Protein AF-A0A957UAI6-F1 (afdb_monomer)

Foldseek 3Di:
DCAQCCLVVADDPVRLVVLLPDQAAEAEAEAEDDPVDADRVNDGDRVVVVLSVLLSLLVVLLVLLVVLLVVLVVCCPPDDPVVNVVSVVLNVLSVVQNVCSVVSHQLCPPDADPVRVVVCNPRSRNSVHHYAYEHAYDPPDDVVVCVVPDDLRYDYAPVVVLVVLVPDDPVVSVVVCVVVVHPDHVVVVVVVSVCVSSQKAWEWEDDPVDIDIFIDHQQDWPLVSLVSVPVQLSVFFAWKFKAAQVLCVVLVHPVSCVVVVRRDTGGRNDGDDHRIHIDTDGDD

pLDDT: mean 89.81, std 9.57, range [39.84, 98.25]

Structure (mmCIF, N/CA/C/O backbone):
data_AF-A0A957UAI6-F1
#
_entry.id   AF-A0A957UAI6-F1
#
loop_
_atom_site.group_PDB
_atom_site.id
_atom_site.type_symbol
_atom_site.label_atom_id
_atom_site.label_alt_id
_atom_site.label_comp_id
_atom_site.label_asym_id
_atom_site.label_entity_id
_atom_site.label_seq_id
_atom_site.pdbx_PDB_ins_code
_atom_site.Cartn_x
_atom_site.Cartn_y
_atom_site.Cartn_z
_atom_site.occupancy
_atom_site.B_iso_or_equiv
_atom_site.auth_seq_id
_atom_site.auth_comp_id
_atom_site.auth_asym_id
_atom_site.auth_atom_id
_atom_site.pdbx_PDB_model_num
ATOM 1 N N . GLY A 1 1 ? 17.612 12.341 3.351 1.00 47.09 1 GLY A N 1
ATOM 2 C CA . GLY A 1 1 ? 18.158 11.125 2.727 1.00 47.09 1 GLY A CA 1
ATOM 3 C C . GLY A 1 1 ? 18.916 10.342 3.771 1.00 47.09 1 GLY A C 1
ATOM 4 O O . GLY A 1 1 ? 19.460 10.963 4.678 1.00 47.09 1 GLY A O 1
ATOM 5 N N . PHE A 1 2 ? 18.941 9.019 3.644 1.00 53.59 2 PHE A N 1
ATOM 6 C CA . PHE A 1 2 ? 19.587 8.083 4.574 1.00 53.59 2 PHE A CA 1
ATOM 7 C C . PHE A 1 2 ? 21.125 8.037 4.410 1.00 53.59 2 PHE A C 1
ATOM 9 O O . PHE A 1 2 ? 21.737 6.976 4.353 1.00 53.59 2 PHE A O 1
ATOM 16 N N . GLY A 1 3 ? 21.762 9.201 4.247 1.00 48.25 3 GLY A N 1
ATOM 17 C CA . GLY A 1 3 ? 23.215 9.304 4.071 1.00 48.25 3 GLY A CA 1
ATOM 18 C C . GLY A 1 3 ? 23.982 9.092 5.379 1.00 48.25 3 GLY A C 1
ATOM 19 O O . GLY A 1 3 ? 23.375 9.091 6.450 1.00 48.25 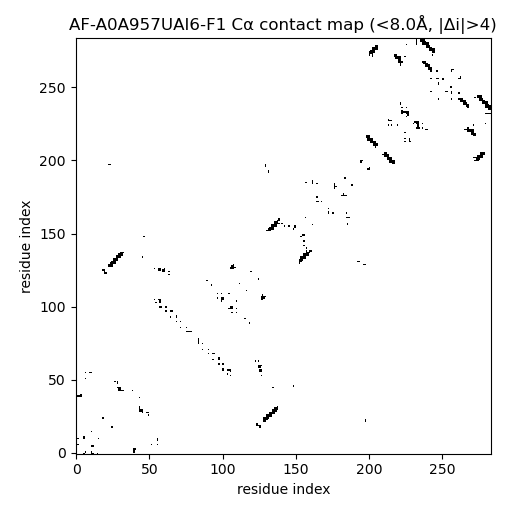3 GLY A O 1
ATOM 20 N N . LYS A 1 4 ? 25.318 8.967 5.299 1.00 39.84 4 LYS A N 1
ATOM 21 C CA . LYS A 1 4 ? 26.237 8.888 6.457 1.00 39.84 4 LYS A CA 1
ATOM 22 C C . LYS A 1 4 ? 25.783 9.799 7.605 1.00 39.84 4 LYS A C 1
ATOM 24 O O . LYS A 1 4 ? 25.812 11.021 7.483 1.00 39.84 4 LYS A O 1
ATOM 29 N N . GLY A 1 5 ? 25.368 9.189 8.717 1.00 42.84 5 GLY A N 1
ATOM 30 C CA . GLY A 1 5 ? 24.859 9.882 9.906 1.00 42.84 5 GLY A CA 1
ATOM 31 C C . GLY A 1 5 ? 23.342 9.819 10.110 1.00 42.84 5 GLY A C 1
ATOM 32 O O . GLY A 1 5 ? 22.902 10.111 11.215 1.00 42.84 5 GLY A O 1
ATOM 33 N N . ALA A 1 6 ? 22.550 9.380 9.127 1.00 45.38 6 ALA A N 1
ATOM 34 C CA . ALA A 1 6 ? 21.110 9.158 9.291 1.00 45.38 6 ALA A CA 1
ATOM 35 C C . ALA A 1 6 ? 20.817 8.066 10.331 1.00 45.38 6 ALA A C 1
ATOM 37 O O . ALA A 1 6 ? 20.008 8.304 11.212 1.00 45.38 6 ALA A O 1
ATOM 38 N N . ALA A 1 7 ? 21.591 6.975 10.353 1.00 47.06 7 ALA A N 1
ATOM 39 C CA . ALA A 1 7 ? 21.516 5.950 11.406 1.00 47.06 7 ALA A CA 1
ATOM 40 C C . ALA A 1 7 ? 21.889 6.462 12.823 1.00 47.06 7 ALA A C 1
ATOM 42 O O . ALA A 1 7 ? 21.743 5.756 13.811 1.00 47.06 7 ALA A O 1
ATOM 43 N N . LYS A 1 8 ? 22.431 7.688 12.951 1.00 47.44 8 LYS A N 1
ATOM 44 C CA . LYS A 1 8 ? 22.669 8.364 14.246 1.00 47.44 8 LYS A CA 1
ATOM 45 C C . LYS A 1 8 ? 21.715 9.531 14.509 1.00 47.44 8 LYS A C 1
ATOM 47 O O . LYS A 1 8 ? 21.581 9.948 15.655 1.00 47.44 8 LYS A O 1
ATOM 52 N N . ALA A 1 9 ? 21.116 10.100 13.465 1.00 57.16 9 ALA A N 1
ATOM 53 C CA . ALA A 1 9 ? 20.245 11.273 13.525 1.00 57.16 9 ALA A CA 1
ATOM 54 C C . ALA A 1 9 ? 18.756 10.926 13.345 1.00 57.16 9 ALA A C 1
ATOM 56 O O . ALA A 1 9 ? 17.910 11.814 13.466 1.00 57.16 9 ALA A O 1
ATOM 57 N N . GLY A 1 10 ? 18.447 9.659 13.065 1.00 67.38 10 GLY A N 1
ATOM 58 C CA . GLY A 1 10 ? 17.128 9.177 12.697 1.00 67.38 10 GLY A CA 1
ATOM 59 C C . GLY A 1 10 ? 16.685 9.627 11.303 1.00 67.38 10 GLY A C 1
ATOM 60 O O . GLY A 1 10 ? 17.385 10.324 10.555 1.00 67.38 10 GLY A O 1
ATOM 61 N N . ILE A 1 11 ? 15.456 9.254 10.957 1.00 77.75 11 ILE A N 1
ATOM 62 C CA . ILE A 1 11 ? 14.788 9.706 9.736 1.00 77.75 11 ILE A CA 1
ATOM 63 C C . ILE A 1 11 ? 14.519 11.218 9.834 1.00 77.75 11 ILE A C 1
ATOM 65 O O . ILE A 1 11 ? 13.851 11.701 10.747 1.00 77.75 11 ILE A O 1
ATOM 69 N N . GLY A 1 12 ? 15.028 11.996 8.877 1.00 80.62 12 GLY A N 1
ATOM 70 C CA . GLY A 1 12 ? 14.837 13.450 8.873 1.00 80.62 12 GLY A CA 1
ATOM 71 C C . GLY A 1 12 ? 13.361 13.859 8.753 1.00 80.62 12 GLY A C 1
ATOM 72 O O . GLY A 1 12 ? 12.614 13.278 7.968 1.00 80.62 12 GLY A O 1
ATOM 73 N N . GLY A 1 13 ? 12.954 14.918 9.463 1.00 84.56 13 GLY A N 1
ATOM 74 C CA . GLY A 1 13 ? 11.556 15.377 9.551 1.00 84.56 13 GLY A CA 1
ATOM 75 C C . GLY A 1 13 ? 10.791 15.522 8.220 1.00 84.56 13 GLY A C 1
ATOM 76 O O . GLY A 1 13 ? 9.671 15.027 8.126 1.00 84.56 13 GLY A O 1
ATOM 77 N N . PRO A 1 14 ? 11.357 16.137 7.160 1.00 86.38 14 PRO A N 1
ATOM 78 C CA . PRO A 1 14 ? 10.675 16.221 5.865 1.00 86.38 14 PRO A CA 1
ATOM 79 C C . PRO A 1 14 ? 10.392 14.853 5.231 1.00 86.38 14 PRO A C 1
ATOM 81 O O . PRO A 1 14 ? 9.338 14.658 4.633 1.00 86.38 14 PRO A O 1
ATOM 84 N N . LEU A 1 15 ? 11.322 13.905 5.382 1.00 85.94 15 LEU A N 1
ATOM 85 C CA . LEU A 1 15 ? 11.168 12.548 4.868 1.00 85.94 15 LEU A CA 1
ATOM 86 C C . LEU A 1 15 ? 10.147 11.764 5.696 1.00 85.94 15 LEU A C 1
ATOM 88 O O . LEU A 1 15 ? 9.291 11.114 5.113 1.00 85.94 15 LEU A O 1
ATOM 92 N N . LEU A 1 16 ? 10.175 11.905 7.026 1.00 87.00 16 LEU A N 1
ATOM 93 C CA . LEU A 1 16 ? 9.147 11.344 7.907 1.00 87.00 16 LEU A CA 1
ATOM 94 C C . LEU A 1 16 ? 7.748 11.808 7.506 1.00 87.00 16 LEU A C 1
ATOM 96 O O . LEU A 1 16 ? 6.857 10.983 7.363 1.00 87.00 16 LEU A O 1
ATOM 100 N N . ASN A 1 17 ? 7.559 13.108 7.266 1.00 87.31 17 ASN A N 1
ATOM 101 C CA . ASN A 1 17 ? 6.260 13.645 6.857 1.00 87.31 17 ASN A CA 1
ATOM 102 C C . ASN A 1 17 ? 5.797 13.071 5.513 1.00 87.31 17 ASN A C 1
ATOM 104 O O . ASN A 1 17 ? 4.624 12.738 5.362 1.00 87.31 17 ASN A O 1
ATOM 108 N N . ALA A 1 18 ? 6.711 12.933 4.549 1.00 88.81 18 ALA A N 1
ATOM 109 C CA . ALA A 1 18 ? 6.399 12.304 3.272 1.00 88.81 18 ALA A CA 1
ATOM 110 C C . ALA A 1 18 ? 6.008 10.832 3.470 1.00 88.81 18 ALA A C 1
ATOM 112 O O . ALA A 1 18 ? 4.955 10.412 3.003 1.00 88.81 18 ALA A O 1
ATOM 113 N N . MET A 1 19 ? 6.795 10.058 4.218 1.00 91.62 19 MET A N 1
ATOM 114 C CA . MET A 1 19 ? 6.502 8.649 4.499 1.00 91.62 19 MET A CA 1
ATOM 115 C C . MET A 1 19 ? 5.182 8.485 5.258 1.00 91.62 19 MET A C 1
ATOM 117 O O . MET A 1 19 ? 4.387 7.617 4.915 1.00 91.62 19 MET A O 1
ATOM 121 N 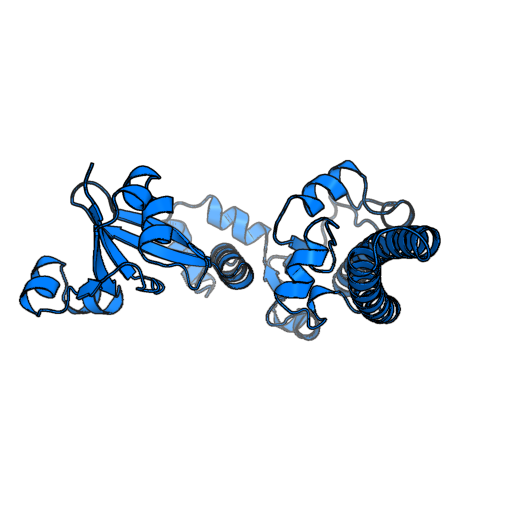N . ALA A 1 20 ? 4.902 9.348 6.236 1.00 88.19 20 ALA A N 1
ATOM 122 C CA . ALA A 1 20 ? 3.671 9.343 7.020 1.00 88.19 20 ALA A CA 1
ATOM 123 C C . ALA A 1 20 ? 2.421 9.629 6.169 1.00 88.19 20 ALA A C 1
ATOM 125 O O 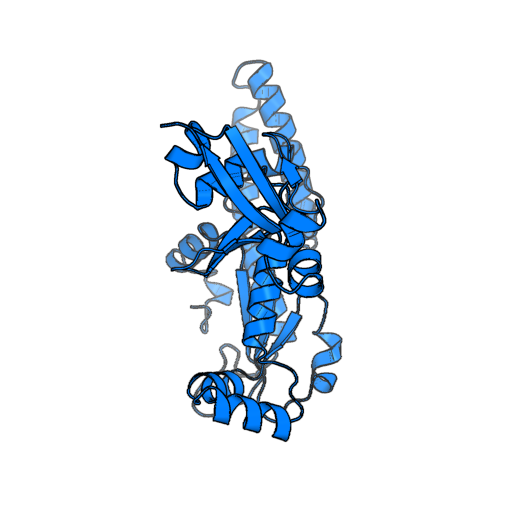. ALA A 1 20 ? 1.365 9.078 6.468 1.00 88.19 20 ALA A O 1
ATOM 126 N N . ALA A 1 21 ? 2.547 10.405 5.090 1.00 88.50 21 ALA A N 1
ATOM 127 C CA . ALA A 1 21 ? 1.442 10.755 4.197 1.00 88.50 21 ALA A CA 1
ATOM 128 C C . ALA A 1 21 ? 1.114 9.706 3.113 1.00 88.50 21 ALA A C 1
ATOM 130 O O . ALA A 1 21 ? 0.100 9.858 2.443 1.00 88.50 21 ALA A O 1
ATOM 131 N N . ASN A 1 22 ? 1.953 8.682 2.910 1.00 90.88 22 ASN A N 1
ATOM 132 C CA . ASN A 1 22 ? 1.737 7.638 1.895 1.00 90.88 22 ASN A CA 1
ATOM 133 C C . ASN A 1 22 ? 1.136 6.361 2.497 1.00 90.88 22 ASN A C 1
ATOM 135 O O . ASN A 1 22 ? 1.420 6.046 3.645 1.00 90.88 22 ASN A O 1
ATOM 139 N N . ASP A 1 23 ? 0.377 5.579 1.736 1.00 90.06 23 ASP A N 1
ATOM 140 C CA . ASP A 1 23 ? -0.290 4.376 2.266 1.00 90.06 23 ASP A CA 1
ATOM 141 C C . ASP A 1 23 ? 0.617 3.137 2.332 1.00 90.06 23 ASP A C 1
ATOM 143 O O . ASP A 1 23 ? 0.417 2.261 3.172 1.00 90.06 23 ASP A O 1
ATOM 147 N N . ALA A 1 24 ? 1.665 3.095 1.506 1.00 92.06 24 ALA A N 1
ATOM 148 C CA . ALA A 1 24 ? 2.662 2.029 1.483 1.00 92.06 24 ALA A CA 1
ATOM 149 C C . ALA A 1 24 ? 4.074 2.571 1.227 1.00 92.06 24 ALA A C 1
ATOM 151 O O . ALA A 1 24 ? 4.258 3.724 0.827 1.00 92.06 24 ALA A O 1
ATOM 152 N N . LEU A 1 25 ? 5.078 1.726 1.464 1.00 93.19 25 LEU A N 1
ATOM 153 C CA . LEU A 1 25 ? 6.490 2.056 1.290 1.00 93.19 25 LEU A CA 1
ATOM 154 C C . LEU A 1 25 ? 7.152 1.128 0.263 1.00 93.19 25 LEU A C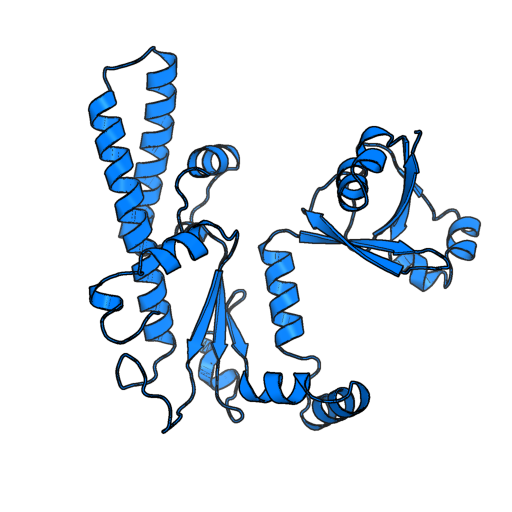 1
ATOM 156 O O . LEU A 1 25 ? 6.908 -0.075 0.242 1.00 93.19 25 LEU A O 1
ATOM 160 N N . LEU A 1 26 ? 8.037 1.692 -0.559 1.00 92.94 26 LEU A N 1
ATOM 161 C CA . LEU A 1 26 ? 8.959 0.942 -1.410 1.00 92.94 26 LEU A CA 1
ATOM 162 C C . LEU A 1 26 ? 10.375 1.148 -0.867 1.00 92.94 26 LEU A C 1
ATOM 164 O O . LEU A 1 26 ? 10.922 2.250 -0.959 1.00 92.94 26 LEU A O 1
ATOM 168 N N . LEU A 1 27 ? 10.960 0.102 -0.291 1.00 93.44 27 LEU A N 1
ATOM 169 C CA . LEU A 1 27 ? 12.311 0.137 0.251 1.00 93.44 27 LEU A CA 1
ATOM 170 C C . LEU A 1 27 ? 13.293 -0.438 -0.766 1.00 93.44 27 LEU A C 1
ATOM 172 O O . LEU A 1 27 ? 13.390 -1.649 -0.935 1.00 93.44 27 LEU A O 1
ATOM 176 N N . VAL A 1 28 ? 14.035 0.444 -1.429 1.00 93.25 28 VAL A N 1
ATOM 177 C CA . VAL A 1 28 ? 15.072 0.054 -2.388 1.00 93.25 28 VAL A CA 1
ATOM 178 C C . VAL A 1 28 ? 16.427 0.057 -1.692 1.00 93.25 28 VAL A C 1
ATOM 180 O O . VAL A 1 28 ? 16.867 1.100 -1.205 1.00 93.25 28 VAL A O 1
ATOM 183 N N . VAL A 1 29 ? 17.098 -1.093 -1.674 1.00 93.12 29 VAL A N 1
ATOM 184 C CA . VAL A 1 29 ? 18.468 -1.234 -1.167 1.00 93.12 29 VAL A CA 1
ATOM 185 C C . VAL A 1 29 ? 19.438 -1.524 -2.299 1.00 93.12 29 VAL A C 1
ATOM 187 O O . VAL A 1 29 ? 19.088 -2.121 -3.318 1.00 93.12 29 VAL A O 1
ATOM 190 N N . ARG A 1 30 ? 20.675 -1.064 -2.130 1.00 92.75 30 ARG A N 1
ATOM 191 C CA . ARG A 1 30 ? 21.729 -1.206 -3.130 1.00 92.75 30 ARG A CA 1
ATOM 192 C C . ARG A 1 30 ? 22.449 -2.541 -2.956 1.00 92.75 30 ARG A C 1
ATOM 194 O O . ARG A 1 30 ? 22.882 -2.877 -1.861 1.00 92.75 30 ARG A O 1
ATOM 201 N N . ALA A 1 31 ? 22.645 -3.244 -4.064 1.00 93.69 31 ALA A N 1
ATOM 202 C CA . ALA A 1 31 ? 23.362 -4.513 -4.147 1.00 93.69 31 ALA A CA 1
ATOM 203 C C . ALA A 1 31 ? 24.353 -4.548 -5.329 1.00 93.69 31 ALA A C 1
ATOM 205 O O . ALA A 1 31 ? 24.608 -5.601 -5.906 1.00 93.69 31 ALA A O 1
ATOM 206 N N . PHE A 1 32 ? 24.900 -3.391 -5.715 1.00 91.19 32 PHE A N 1
ATOM 207 C CA . PHE A 1 32 ? 25.895 -3.267 -6.785 1.00 91.19 32 PHE A CA 1
ATOM 208 C C . PHE A 1 32 ? 27.015 -2.296 -6.416 1.00 91.19 32 PHE A C 1
ATOM 210 O O . PHE A 1 32 ? 26.782 -1.287 -5.740 1.00 91.19 32 PHE A O 1
ATOM 217 N N . GLU A 1 33 ? 28.222 -2.572 -6.902 1.00 87.62 33 GLU A N 1
ATOM 218 C CA . GLU A 1 33 ? 29.374 -1.677 -6.796 1.00 87.62 33 GLU A CA 1
ATOM 219 C C . GLU A 1 33 ? 29.328 -0.586 -7.874 1.00 87.62 33 GLU A C 1
ATOM 221 O O . GLU A 1 33 ? 28.937 -0.825 -9.010 1.00 87.62 33 GLU A O 1
ATOM 226 N N . ASP A 1 34 ? 29.702 0.636 -7.499 1.00 85.44 34 ASP A N 1
ATOM 227 C CA . ASP A 1 34 ? 29.869 1.769 -8.418 1.00 85.44 34 ASP A CA 1
ATOM 228 C C . ASP A 1 34 ? 30.897 2.717 -7.803 1.00 85.44 34 ASP A C 1
ATOM 230 O O . ASP A 1 34 ? 30.665 3.268 -6.722 1.00 85.44 34 ASP A O 1
ATOM 234 N N . GLU A 1 35 ? 32.029 2.887 -8.484 1.00 82.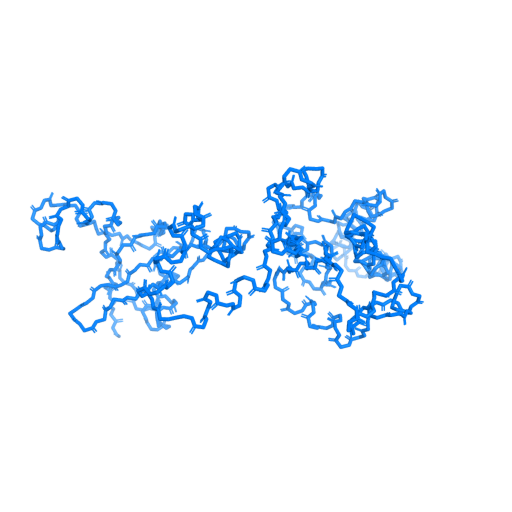25 35 GLU A N 1
ATOM 235 C CA . GLU A 1 35 ? 33.143 3.738 -8.051 1.00 82.25 35 GLU A CA 1
ATOM 236 C C . GLU A 1 35 ? 32.745 5.218 -7.928 1.00 82.25 35 GLU A C 1
ATOM 238 O O . GLU A 1 35 ? 33.366 5.970 -7.176 1.00 82.25 35 GLU A O 1
ATOM 243 N N . ASN A 1 36 ? 31.687 5.643 -8.624 1.00 83.19 36 ASN A N 1
ATOM 244 C CA . ASN A 1 36 ? 31.214 7.026 -8.620 1.00 83.19 36 ASN A CA 1
ATOM 245 C C . ASN A 1 36 ? 30.260 7.331 -7.459 1.00 83.19 36 ASN A C 1
ATOM 247 O O . ASN A 1 36 ? 29.956 8.498 -7.199 1.00 83.19 36 ASN A O 1
ATOM 251 N N . VAL A 1 37 ? 29.775 6.302 -6.756 1.00 78.62 37 VAL A N 1
ATOM 252 C CA . VAL A 1 37 ? 28.785 6.443 -5.688 1.00 78.62 37 VAL A CA 1
ATOM 253 C C . VAL A 1 37 ? 29.255 5.689 -4.452 1.00 78.62 37 VAL A C 1
ATOM 255 O O . VAL A 1 37 ? 29.154 4.465 -4.369 1.00 78.62 37 VAL A O 1
ATOM 258 N N . LEU A 1 38 ? 29.706 6.424 -3.438 1.00 78.00 38 LEU A N 1
ATOM 259 C CA . LEU A 1 38 ? 30.087 5.836 -2.154 1.00 78.00 38 LEU A CA 1
ATOM 260 C C . LEU A 1 38 ? 28.857 5.327 -1.392 1.00 78.00 38 LEU A C 1
ATOM 262 O O . LEU A 1 38 ? 27.824 5.996 -1.331 1.00 78.00 38 LEU A O 1
ATOM 266 N N . HIS A 1 39 ? 28.986 4.148 -0.785 1.00 80.12 39 HIS A N 1
ATOM 267 C CA . HIS A 1 39 ? 27.977 3.611 0.124 1.00 80.12 39 HIS A CA 1
ATOM 268 C C . HIS A 1 39 ? 28.039 4.320 1.486 1.00 80.12 39 HIS A C 1
ATOM 270 O O . HIS A 1 39 ? 29.125 4.674 1.951 1.00 80.12 39 HIS A O 1
ATOM 276 N N . SER A 1 40 ? 26.895 4.498 2.159 1.00 76.00 40 SER A N 1
ATOM 277 C CA . SER A 1 40 ? 26.848 5.156 3.475 1.00 76.00 40 SER A CA 1
ATOM 278 C C . SER A 1 40 ? 27.731 4.460 4.520 1.00 76.00 40 SER A C 1
ATOM 280 O O . SER A 1 40 ? 28.358 5.133 5.327 1.00 76.00 40 SER A O 1
ATOM 282 N N . ASP A 1 41 ? 27.857 3.138 4.460 1.00 75.25 41 ASP A N 1
ATOM 283 C CA . ASP A 1 41 ? 28.674 2.351 5.398 1.00 75.25 41 ASP A CA 1
ATOM 284 C C . ASP A 1 41 ? 29.985 1.835 4.783 1.00 75.25 41 ASP A C 1
ATOM 286 O O . ASP A 1 41 ? 30.525 0.818 5.222 1.00 75.25 41 ASP A O 1
ATOM 290 N N . ASP A 1 42 ? 30.470 2.491 3.719 1.00 78.06 42 ASP A N 1
ATOM 291 C CA . ASP A 1 42 ? 31.705 2.172 2.970 1.00 78.06 42 ASP A CA 1
ATOM 292 C C . ASP A 1 42 ? 31.761 0.760 2.343 1.00 78.06 42 ASP A C 1
ATOM 294 O O . ASP A 1 42 ? 32.658 0.452 1.566 1.00 78.06 42 ASP A O 1
ATOM 298 N N . THR A 1 43 ? 30.775 -0.086 2.638 1.00 87.75 43 THR A N 1
ATOM 299 C CA . THR A 1 43 ? 30.610 -1.467 2.177 1.00 87.75 43 THR A CA 1
ATOM 300 C C . THR A 1 43 ? 29.162 -1.685 1.762 1.00 87.75 43 THR A C 1
ATOM 302 O O . THR A 1 43 ? 28.248 -1.190 2.429 1.00 87.75 43 THR A O 1
ATOM 305 N N . ILE A 1 44 ? 28.949 -2.429 0.679 1.00 90.81 44 ILE A N 1
ATOM 306 C CA . ILE A 1 44 ? 27.616 -2.798 0.191 1.00 90.81 44 ILE A CA 1
ATOM 307 C C . ILE A 1 44 ? 27.177 -4.073 0.904 1.00 90.81 44 ILE A C 1
ATOM 309 O O . ILE A 1 44 ? 27.868 -5.089 0.850 1.00 90.81 44 ILE A O 1
ATOM 313 N N . ASN A 1 45 ? 26.048 -4.005 1.605 1.00 91.81 45 ASN A N 1
ATOM 314 C CA . ASN A 1 45 ? 25.459 -5.157 2.273 1.00 91.81 45 ASN A CA 1
ATOM 315 C C . ASN A 1 45 ? 23.933 -4.975 2.343 1.00 91.81 45 ASN A C 1
ATOM 317 O O . ASN A 1 45 ? 23.438 -4.403 3.317 1.00 91.81 45 ASN A O 1
ATOM 321 N N . PRO A 1 46 ? 23.179 -5.473 1.346 1.00 93.12 46 PRO A N 1
ATOM 322 C CA . PRO A 1 46 ? 21.735 -5.258 1.282 1.00 93.12 46 PRO A CA 1
ATOM 323 C C . PRO A 1 46 ? 20.986 -5.836 2.489 1.00 93.12 46 PRO A C 1
ATOM 325 O O . PRO A 1 46 ? 20.009 -5.240 2.929 1.00 93.12 46 PRO A O 1
ATOM 328 N N . ALA A 1 47 ? 21.459 -6.943 3.074 1.00 92.75 47 ALA A N 1
ATOM 329 C CA . ALA A 1 47 ?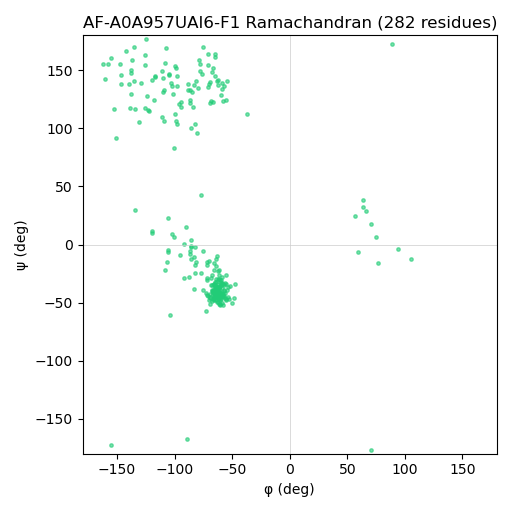 20.852 -7.537 4.266 1.00 92.75 47 ALA A CA 1
ATOM 330 C C . ALA A 1 47 ? 20.947 -6.594 5.477 1.00 92.75 47 ALA A C 1
ATOM 332 O O . ALA A 1 47 ? 19.953 -6.330 6.156 1.00 92.75 47 ALA A O 1
ATOM 333 N N . ARG A 1 48 ? 22.142 -6.034 5.716 1.00 92.62 48 ARG A N 1
ATOM 334 C CA . ARG A 1 48 ? 22.365 -5.027 6.764 1.00 92.62 48 ARG A CA 1
ATOM 335 C C . ARG A 1 48 ? 21.529 -3.779 6.506 1.00 92.62 48 ARG A C 1
ATOM 337 O O . ARG A 1 48 ? 20.946 -3.241 7.444 1.00 92.62 48 ARG A O 1
ATOM 344 N N . ASP A 1 49 ? 21.495 -3.305 5.267 1.00 92.38 49 ASP A N 1
ATOM 345 C CA . ASP A 1 49 ? 20.829 -2.052 4.922 1.00 92.38 49 ASP A CA 1
ATOM 346 C C . ASP A 1 49 ? 19.305 -2.175 5.092 1.00 92.38 49 ASP A C 1
ATOM 348 O O . ASP A 1 49 ? 18.677 -1.266 5.637 1.00 92.38 49 ASP A O 1
ATOM 352 N N . LEU A 1 50 ? 18.721 -3.326 4.729 1.00 92.12 50 LEU A N 1
ATOM 353 C CA . LEU A 1 50 ? 17.318 -3.652 5.009 1.00 92.12 50 LEU A CA 1
ATOM 354 C C . LEU A 1 50 ? 17.028 -3.664 6.512 1.00 92.12 50 LEU A C 1
ATOM 356 O O . LEU A 1 50 ? 16.111 -2.976 6.957 1.00 92.12 50 LEU A O 1
ATOM 360 N N . ALA A 1 51 ? 17.820 -4.411 7.288 1.00 91.88 51 ALA A N 1
ATOM 361 C CA . ALA A 1 51 ? 17.641 -4.517 8.735 1.00 91.88 51 ALA A CA 1
ATOM 362 C C . ALA A 1 51 ? 17.755 -3.148 9.422 1.00 91.88 51 ALA A C 1
ATOM 364 O O . ALA A 1 51 ? 16.912 -2.786 10.233 1.00 91.88 51 ALA A O 1
ATOM 365 N N . THR A 1 52 ? 18.750 -2.348 9.030 1.00 91.38 52 THR A N 1
ATOM 366 C CA . THR A 1 52 ? 18.956 -0.994 9.562 1.00 91.38 52 THR A CA 1
ATOM 367 C C . THR A 1 52 ? 17.744 -0.107 9.293 1.00 91.38 52 THR A C 1
ATOM 369 O O . THR A 1 52 ? 17.282 0.607 10.180 1.00 91.38 52 THR A O 1
ATOM 372 N N . MET A 1 53 ? 17.210 -0.163 8.072 1.00 91.62 53 MET A N 1
ATOM 373 C CA . MET A 1 53 ? 16.026 0.601 7.702 1.00 91.62 53 MET A CA 1
ATOM 374 C C . MET A 1 53 ? 14.786 0.165 8.483 1.00 91.62 53 MET A C 1
ATOM 376 O O . MET A 1 53 ? 14.052 1.030 8.950 1.00 91.62 53 MET A O 1
ATOM 380 N N . GLU A 1 54 ? 14.571 -1.135 8.685 1.00 92.69 54 GLU A N 1
ATOM 381 C CA . GLU A 1 54 ? 13.476 -1.637 9.526 1.00 92.69 54 GLU A CA 1
ATOM 382 C C . GLU A 1 54 ? 13.594 -1.175 10.980 1.00 92.69 54 GLU A C 1
ATOM 384 O O . GLU A 1 54 ? 12.628 -0.645 11.534 1.00 92.69 54 GLU A O 1
ATOM 389 N N . SER A 1 55 ? 14.784 -1.285 11.580 1.00 93.56 55 SER A N 1
ATOM 390 C CA . SER A 1 55 ? 15.024 -0.815 12.948 1.00 93.56 55 SER A CA 1
ATOM 391 C C . SER A 1 55 ? 14.705 0.675 13.106 1.00 93.56 55 SER A C 1
ATOM 393 O O . SER A 1 55 ? 14.103 1.072 14.099 1.00 93.56 55 SER A O 1
ATOM 395 N N . GLU A 1 56 ? 15.037 1.514 12.122 1.00 92.44 56 GLU A N 1
ATOM 396 C CA . GLU A 1 56 ? 14.707 2.946 12.149 1.00 92.44 56 GLU A CA 1
ATOM 397 C C . GLU A 1 56 ? 13.189 3.213 12.107 1.00 92.44 56 GLU A C 1
ATOM 399 O O . GLU A 1 56 ? 12.699 4.099 12.816 1.00 92.44 56 GLU A O 1
ATOM 404 N N . LEU A 1 57 ? 12.422 2.449 11.314 1.00 94.94 57 LEU A N 1
ATOM 405 C CA . LEU A 1 57 ? 10.953 2.553 11.294 1.00 94.94 57 LEU A CA 1
ATOM 406 C C . LEU A 1 57 ? 10.348 2.129 12.637 1.00 94.94 57 LEU A C 1
ATOM 408 O O . LEU A 1 57 ? 9.456 2.802 13.153 1.00 94.94 57 LEU A O 1
ATOM 412 N N . ILE A 1 58 ? 10.859 1.037 13.209 1.00 96.06 58 ILE A N 1
ATOM 413 C CA . ILE A 1 58 ? 10.450 0.505 14.512 1.00 96.06 58 ILE A CA 1
ATOM 414 C C . ILE A 1 58 ? 10.716 1.532 15.615 1.00 96.06 58 ILE A C 1
ATOM 416 O O . ILE A 1 58 ? 9.796 1.899 16.343 1.00 96.06 58 ILE A O 1
ATOM 420 N N . LEU A 1 59 ? 11.931 2.080 15.692 1.00 94.75 59 LEU A N 1
ATOM 421 C CA . LEU A 1 59 ? 12.303 3.083 16.695 1.00 94.75 59 LEU A CA 1
ATOM 422 C C . LEU A 1 59 ? 11.455 4.361 16.591 1.00 94.75 59 LEU A C 1
ATOM 424 O O . LEU A 1 59 ? 11.111 4.977 17.611 1.00 94.75 59 LEU A O 1
ATOM 428 N N . ASN A 1 60 ? 11.093 4.764 15.368 1.00 94.50 60 ASN A N 1
ATOM 429 C CA . ASN A 1 60 ? 10.186 5.886 15.152 1.00 94.50 60 ASN A CA 1
ATOM 430 C C . ASN A 1 60 ? 8.805 5.613 15.764 1.00 94.50 60 ASN A C 1
ATOM 432 O O . ASN A 1 60 ? 8.304 6.433 16.538 1.00 94.50 60 ASN A O 1
ATOM 436 N N . ASP A 1 61 ? 8.237 4.443 15.478 1.00 96.38 61 ASP A N 1
ATOM 437 C CA . ASP A 1 61 ? 6.924 4.043 15.977 1.00 96.38 61 ASP A CA 1
ATOM 438 C C . ASP A 1 61 ? 6.917 3.849 17.496 1.00 96.38 61 ASP A C 1
ATOM 440 O O . ASP A 1 61 ? 5.995 4.328 18.158 1.00 96.38 61 ASP A O 1
ATOM 444 N N . MET A 1 62 ? 7.970 3.257 18.072 1.00 97.25 62 MET A N 1
ATOM 445 C CA . MET A 1 62 ? 8.140 3.148 19.528 1.00 97.25 62 MET A CA 1
ATOM 446 C C . MET A 1 62 ? 8.061 4.526 20.184 1.00 97.25 62 MET A C 1
ATOM 448 O O . MET A 1 62 ? 7.306 4.728 21.131 1.00 97.25 62 MET A O 1
ATOM 452 N N . THR A 1 63 ? 8.760 5.521 19.630 1.00 95.69 63 THR A N 1
ATOM 453 C CA . THR A 1 63 ? 8.731 6.893 20.160 1.00 95.69 63 THR A CA 1
ATOM 454 C C . THR A 1 63 ? 7.324 7.504 20.118 1.00 95.69 63 THR A C 1
ATOM 456 O O . THR A 1 63 ? 6.941 8.265 21.012 1.00 95.69 63 THR A O 1
ATOM 459 N N . ILE A 1 64 ? 6.543 7.212 19.074 1.00 95.38 64 ILE A N 1
ATOM 460 C CA . ILE A 1 64 ? 5.166 7.705 18.929 1.00 95.38 64 ILE A CA 1
ATOM 461 C C . ILE A 1 64 ? 4.242 7.029 19.951 1.00 95.38 64 ILE A C 1
ATOM 463 O O . ILE A 1 64 ? 3.470 7.715 20.632 1.00 95.38 64 ILE A O 1
ATOM 467 N N . ILE A 1 65 ? 4.325 5.702 20.066 1.00 97.69 65 ILE A N 1
ATOM 468 C CA . ILE A 1 65 ? 3.497 4.901 20.971 1.00 97.69 65 ILE A CA 1
ATOM 469 C C . ILE A 1 65 ? 3.797 5.257 22.430 1.00 97.69 65 ILE A C 1
ATOM 471 O O . ILE A 1 65 ? 2.861 5.509 23.191 1.00 97.69 65 ILE A O 1
ATOM 475 N N . ASP A 1 66 ? 5.071 5.369 22.805 1.00 97.69 66 ASP A N 1
ATOM 476 C CA . ASP A 1 66 ? 5.502 5.690 24.169 1.00 97.69 66 ASP A CA 1
ATOM 477 C C . ASP A 1 66 ? 4.935 7.041 24.638 1.00 97.69 66 ASP A C 1
ATOM 479 O O . ASP A 1 66 ? 4.211 7.126 25.632 1.00 97.69 66 ASP A O 1
ATOM 483 N N . ARG A 1 67 ? 5.094 8.096 23.824 1.00 97.19 67 ARG A N 1
ATOM 484 C CA . ARG A 1 67 ? 4.502 9.421 24.102 1.00 97.19 67 ARG A CA 1
ATOM 485 C C . ARG A 1 67 ? 2.983 9.369 24.256 1.00 97.19 67 ARG A C 1
ATOM 487 O O . ARG A 1 67 ? 2.397 10.141 25.026 1.00 97.19 67 ARG A O 1
ATOM 494 N N . ARG A 1 68 ? 2.301 8.505 23.497 1.00 96.88 68 ARG A N 1
ATOM 495 C CA . ARG A 1 68 ? 0.849 8.350 23.623 1.00 96.88 68 ARG A CA 1
ATOM 496 C C . ARG A 1 68 ? 0.477 7.640 24.921 1.00 96.88 68 ARG A C 1
ATOM 498 O O . ARG A 1 68 ? -0.449 8.111 25.587 1.00 96.88 68 ARG A O 1
ATOM 505 N N . LEU A 1 69 ? 1.189 6.578 25.287 1.00 96.75 69 LEU A N 1
ATOM 506 C CA . LEU A 1 69 ? 1.006 5.851 26.543 1.00 96.75 69 LEU A CA 1
ATOM 507 C C . LEU A 1 69 ? 1.239 6.763 27.758 1.00 96.75 69 LEU A C 1
ATOM 509 O O . LEU A 1 69 ? 0.408 6.789 28.668 1.00 96.75 69 LEU A O 1
ATOM 513 N N . GLU A 1 70 ? 2.281 7.600 27.748 1.00 96.38 70 GLU A N 1
ATOM 514 C CA . GLU A 1 70 ? 2.515 8.617 28.786 1.00 96.38 70 GLU A CA 1
ATOM 515 C C . GLU A 1 70 ? 1.315 9.566 28.944 1.00 96.38 70 GLU A C 1
ATOM 517 O O . GLU A 1 70 ? 0.836 9.830 30.055 1.00 96.38 70 GLU A O 1
ATOM 522 N N . ARG A 1 71 ? 0.770 10.049 27.819 1.00 95.06 71 ARG A N 1
ATOM 523 C CA . ARG A 1 71 ? -0.404 10.932 27.815 1.00 95.06 71 ARG A CA 1
ATOM 524 C C . ARG A 1 71 ? -1.656 10.233 28.349 1.00 95.06 71 ARG A C 1
ATOM 526 O O . ARG A 1 71 ? -2.413 10.860 29.091 1.00 95.06 71 ARG A O 1
ATOM 533 N N . LEU A 1 72 ? -1.883 8.969 27.984 1.00 94.12 72 LEU A N 1
ATOM 534 C CA . LEU A 1 72 ? -3.005 8.166 28.488 1.00 94.12 72 LEU A CA 1
ATOM 535 C C . LEU A 1 72 ? -2.891 7.954 30.002 1.00 94.12 72 LEU A C 1
ATOM 537 O O . LEU A 1 72 ? -3.856 8.198 30.729 1.00 94.12 72 LEU A O 1
ATOM 541 N N . ASN A 1 73 ? -1.693 7.632 30.495 1.00 92.00 73 ASN A N 1
ATOM 542 C CA . ASN A 1 73 ? -1.413 7.496 31.924 1.00 92.00 73 ASN A CA 1
ATOM 543 C C . ASN A 1 73 ? -1.743 8.776 32.707 1.00 92.00 73 ASN A C 1
ATOM 545 O O . ASN A 1 73 ? -2.420 8.716 33.736 1.00 92.00 73 ASN A O 1
ATOM 549 N N . GLY A 1 74 ? -1.359 9.949 32.192 1.00 91.75 74 GLY A N 1
ATOM 550 C CA . GLY A 1 74 ? -1.703 11.244 32.797 1.00 91.75 74 GLY A CA 1
ATOM 551 C C . GLY A 1 74 ? -3.203 11.585 32.779 1.00 91.75 74 GLY A C 1
ATOM 552 O O . GLY A 1 74 ? -3.652 12.475 33.508 1.00 91.75 74 GLY A O 1
ATOM 553 N N . GLN A 1 75 ? -3.994 10.890 31.959 1.00 91.25 75 GLN A N 1
ATOM 554 C CA . GLN A 1 75 ? -5.430 11.109 31.783 1.00 91.25 75 GLN A CA 1
ATOM 555 C C . GLN A 1 75 ? -6.301 10.030 32.454 1.00 91.25 75 GLN A C 1
ATOM 557 O O . GLN A 1 75 ? -7.510 10.224 32.514 1.00 91.25 75 GLN A O 1
ATOM 562 N N . LYS A 1 76 ? -5.731 8.948 33.012 1.00 81.62 76 LYS A N 1
ATOM 563 C CA . LYS A 1 76 ? -6.462 7.768 33.542 1.00 81.62 76 LYS A CA 1
ATOM 564 C C . LYS A 1 76 ? -7.662 8.069 34.453 1.00 81.62 76 LYS A C 1
ATOM 566 O O . LYS A 1 76 ? -8.655 7.348 34.433 1.00 81.62 76 LYS A O 1
ATOM 571 N N . ASN A 1 77 ? -7.590 9.143 35.241 1.00 84.38 77 ASN A N 1
ATOM 572 C CA . ASN A 1 77 ? -8.642 9.542 36.187 1.00 84.38 77 ASN A CA 1
ATOM 573 C C . ASN A 1 77 ? -9.527 10.701 35.692 1.00 84.38 77 ASN A C 1
ATOM 575 O O . ASN A 1 77 ? -10.300 11.258 36.471 1.00 84.38 77 ASN A O 1
ATOM 579 N N . ARG A 1 78 ? -9.395 11.108 34.427 1.00 86.44 78 ARG A N 1
ATOM 580 C CA . ARG A 1 78 ? -10.151 12.206 33.812 1.00 86.44 78 ARG A CA 1
ATOM 581 C C . ARG A 1 78 ? -11.174 11.653 32.818 1.00 86.44 78 ARG A C 1
ATOM 583 O O . ARG A 1 78 ? -11.010 10.558 32.298 1.00 86.44 78 ARG A O 1
ATOM 590 N N . GLY A 1 79 ? -12.217 12.438 32.563 1.00 87.25 79 GLY A N 1
ATOM 591 C CA . GLY A 1 79 ? -13.274 12.087 31.616 1.00 87.25 79 GLY A CA 1
ATOM 592 C C . GLY A 1 79 ? -14.430 11.285 32.218 1.00 87.25 79 GLY A C 1
ATOM 593 O O . GLY A 1 79 ? -14.434 10.864 33.380 1.00 87.25 79 GLY A O 1
ATOM 594 N N . THR A 1 80 ? -15.454 11.112 31.400 1.00 92.69 80 THR A N 1
ATOM 595 C CA . THR A 1 80 ? -16.637 10.293 31.653 1.00 92.69 80 THR A CA 1
ATOM 596 C C . THR A 1 80 ? -16.268 8.803 31.770 1.00 92.69 80 THR A C 1
ATOM 598 O O . THR A 1 80 ? -15.164 8.389 31.410 1.00 92.69 80 THR A O 1
ATOM 601 N N . PRO A 1 81 ? -17.151 7.946 32.318 1.00 91.38 81 PRO A N 1
ATOM 602 C CA . PRO A 1 81 ? -16.929 6.496 32.317 1.00 91.38 81 PRO A CA 1
ATOM 603 C C . PRO A 1 81 ? -16.656 5.912 30.921 1.00 91.38 81 PRO A C 1
ATOM 605 O O . PRO A 1 81 ? -15.812 5.029 30.798 1.00 91.38 81 PRO A O 1
ATOM 608 N N . GLU A 1 82 ? -17.319 6.435 29.886 1.00 91.81 82 GLU A N 1
ATOM 609 C CA . GLU A 1 82 ? -17.162 5.954 28.509 1.00 91.81 82 GLU A CA 1
ATOM 610 C C . GLU A 1 82 ? -15.797 6.330 27.920 1.00 91.81 82 GLU A C 1
ATOM 612 O O . GLU A 1 82 ? -15.100 5.478 27.376 1.00 91.81 82 GLU A O 1
ATOM 617 N N . GLU A 1 83 ? -15.351 7.575 28.115 1.00 91.62 83 GLU A N 1
ATOM 618 C CA . GLU A 1 83 ? -14.019 8.016 27.677 1.00 91.62 83 GLU A CA 1
ATOM 619 C C . GLU A 1 83 ? -12.907 7.190 28.332 1.00 91.62 83 GLU A C 1
ATOM 621 O O . GLU A 1 83 ? -11.965 6.771 27.663 1.00 91.62 83 GLU A O 1
ATOM 626 N N . ARG A 1 84 ? -13.042 6.876 29.626 1.00 91.69 84 ARG A N 1
ATOM 627 C CA . ARG A 1 84 ? -12.075 6.028 30.338 1.00 91.69 84 ARG A CA 1
ATOM 628 C C . ARG A 1 84 ? -12.028 4.605 29.792 1.00 91.69 84 ARG A C 1
ATOM 630 O O . ARG A 1 84 ? -10.951 4.021 29.722 1.00 91.69 84 ARG A O 1
ATOM 637 N N . LYS A 1 85 ? -13.172 4.054 29.380 1.00 91.62 85 LYS A N 1
ATOM 638 C CA . LYS A 1 85 ? -13.231 2.742 28.729 1.00 91.62 85 LYS A CA 1
ATOM 639 C C . LYS A 1 85 ? -12.520 2.772 27.376 1.00 91.62 85 LYS A C 1
ATOM 641 O O . LYS A 1 85 ? -11.718 1.885 27.103 1.00 91.62 85 LYS A O 1
ATOM 646 N N . GLN A 1 86 ? -12.757 3.806 26.570 1.00 91.25 86 GLN A N 1
ATOM 647 C CA . GLN A 1 86 ? -12.090 3.964 25.277 1.00 91.25 86 GLN A CA 1
ATOM 648 C C . GLN A 1 86 ? -10.569 4.105 25.428 1.00 91.25 86 GLN A C 1
ATOM 650 O O . GLN A 1 86 ? -9.814 3.488 24.682 1.00 91.25 86 GLN A O 1
ATOM 655 N N . MET A 1 87 ? -10.119 4.872 26.423 1.00 92.81 87 MET A N 1
ATOM 656 C CA . MET A 1 87 ? -8.698 5.012 26.733 1.00 92.81 87 MET A CA 1
ATOM 657 C C . MET A 1 87 ? -8.056 3.697 27.177 1.00 92.81 87 MET A C 1
ATOM 659 O O . MET A 1 87 ? -6.916 3.443 26.811 1.00 92.81 87 MET A O 1
ATOM 663 N N . ALA A 1 88 ? -8.769 2.868 27.946 1.00 93.12 88 ALA A N 1
ATOM 664 C CA . ALA A 1 88 ? -8.264 1.564 28.367 1.00 93.12 88 ALA A CA 1
ATOM 665 C C . ALA A 1 88 ? -8.090 0.605 27.177 1.00 93.12 88 ALA A C 1
ATOM 667 O O . ALA A 1 88 ? -7.075 -0.078 27.098 1.00 93.12 88 ALA A O 1
ATOM 668 N N . VAL A 1 89 ? -9.037 0.604 26.228 1.00 94.06 89 VAL A N 1
ATOM 669 C CA . VAL A 1 89 ? -8.933 -0.179 24.980 1.00 94.06 89 VAL A CA 1
ATOM 670 C C . VAL A 1 89 ? -7.743 0.286 24.139 1.00 94.06 89 VAL A C 1
ATOM 672 O O . VAL A 1 89 ? -6.982 -0.532 23.629 1.00 94.06 89 VAL A O 1
ATOM 675 N N . GLU A 1 90 ? -7.556 1.601 24.004 1.00 95.19 90 GLU A N 1
ATOM 676 C CA . GLU A 1 90 ? -6.403 2.158 23.290 1.00 95.19 90 GLU A CA 1
ATOM 677 C C . GLU A 1 90 ? -5.081 1.809 23.991 1.00 95.19 90 GLU A C 1
ATOM 679 O O . GLU A 1 90 ? -4.129 1.403 23.334 1.00 95.19 90 GLU A O 1
ATOM 684 N N . GLU A 1 91 ? -5.014 1.919 25.319 1.00 96.00 91 GLU A N 1
ATOM 685 C CA . GLU A 1 91 ? -3.828 1.568 26.106 1.00 96.00 91 GLU A CA 1
ATOM 686 C C . GLU A 1 91 ? -3.459 0.082 25.967 1.00 96.00 91 GLU A C 1
ATOM 688 O O . GLU A 1 91 ? -2.283 -0.243 25.805 1.00 96.00 91 GLU A O 1
ATOM 693 N N . GLU A 1 92 ? -4.440 -0.822 25.996 1.00 96.44 92 GLU A N 1
ATOM 694 C CA . GLU A 1 92 ? -4.224 -2.259 25.788 1.00 96.44 92 GLU A CA 1
ATOM 695 C C . GLU A 1 92 ? -3.634 -2.544 24.401 1.00 96.44 92 GLU A C 1
ATOM 697 O O . GLU A 1 92 ? -2.620 -3.239 24.292 1.00 96.44 92 GLU A O 1
ATOM 702 N N . LEU A 1 93 ? -4.214 -1.945 23.354 1.00 97.25 93 LEU A N 1
ATOM 703 C CA . LEU A 1 93 ? -3.697 -2.045 21.991 1.00 97.25 93 LEU A CA 1
ATOM 704 C C . LEU A 1 93 ? -2.252 -1.541 21.916 1.00 97.25 93 LEU A C 1
ATOM 706 O O . LEU A 1 93 ? -1.376 -2.258 21.444 1.00 97.25 93 LEU A O 1
ATOM 710 N N . LEU A 1 94 ? -1.981 -0.332 22.409 1.00 97.88 94 LEU A N 1
ATOM 711 C CA . LEU A 1 94 ? -0.657 0.285 22.320 1.00 97.88 94 LEU A CA 1
ATOM 712 C C . LEU A 1 94 ? 0.420 -0.490 23.088 1.00 97.88 94 LEU A C 1
ATOM 714 O O . LEU A 1 94 ? 1.533 -0.613 22.585 1.00 97.88 94 LEU A O 1
ATOM 718 N N . ASN A 1 95 ? 0.100 -1.063 24.251 1.00 98.00 95 ASN A N 1
ATOM 719 C CA . ASN A 1 95 ? 1.030 -1.937 24.972 1.00 98.00 95 ASN A CA 1
ATOM 720 C C . ASN A 1 95 ? 1.338 -3.219 24.184 1.00 98.00 95 ASN A C 1
ATOM 722 O O . ASN A 1 95 ? 2.490 -3.644 24.128 1.00 98.00 95 ASN A O 1
ATOM 726 N N . ARG A 1 96 ? 0.329 -3.821 23.539 1.00 97.75 96 ARG A N 1
ATOM 727 C CA . ARG A 1 96 ? 0.520 -4.993 22.672 1.00 97.75 96 ARG A CA 1
ATOM 728 C C . ARG A 1 96 ? 1.406 -4.671 21.468 1.00 97.75 96 ARG A C 1
ATOM 730 O O . ARG A 1 96 ? 2.266 -5.473 21.120 1.00 97.75 96 ARG A O 1
ATOM 737 N N . LEU A 1 97 ? 1.198 -3.513 20.841 1.00 98.19 97 LEU A N 1
ATOM 738 C CA . LEU A 1 97 ? 2.026 -3.060 19.722 1.00 98.19 97 LEU A CA 1
ATOM 739 C C . LEU A 1 97 ? 3.463 -2.757 20.173 1.00 98.19 97 LEU A C 1
ATOM 741 O O . LEU A 1 97 ? 4.395 -3.166 19.492 1.00 98.19 97 LEU A O 1
ATOM 745 N N . MET A 1 98 ? 3.647 -2.109 21.329 1.00 98.25 98 MET A N 1
ATOM 746 C CA . MET A 1 98 ? 4.977 -1.846 21.892 1.00 98.25 98 MET A CA 1
ATOM 747 C C . MET A 1 98 ? 5.758 -3.142 22.130 1.00 98.25 98 MET A C 1
ATOM 749 O O . MET A 1 98 ? 6.905 -3.235 21.715 1.00 98.25 98 MET A O 1
ATOM 753 N N . ALA A 1 99 ? 5.119 -4.164 22.708 1.00 97.94 99 ALA A N 1
ATOM 754 C CA . ALA A 1 99 ? 5.764 -5.453 22.949 1.00 97.94 99 ALA A CA 1
ATOM 755 C C . ALA A 1 99 ? 6.268 -6.121 21.656 1.00 97.94 99 ALA A C 1
ATOM 757 O O . ALA A 1 99 ? 7.317 -6.753 21.665 1.00 97.94 99 ALA A O 1
ATOM 758 N N . ALA A 1 100 ? 5.555 -5.961 20.535 1.00 97.81 100 ALA A N 1
ATOM 759 C CA . ALA A 1 100 ? 6.035 -6.446 19.241 1.00 97.81 100 ALA A CA 1
ATOM 760 C C . ALA A 1 100 ? 7.252 -5.645 18.743 1.00 97.81 100 ALA A C 1
ATOM 762 O O . ALA A 1 100 ? 8.221 -6.232 18.268 1.00 97.81 100 ALA A O 1
ATOM 763 N N . LEU A 1 101 ? 7.225 -4.317 18.887 1.00 97.81 101 LEU A N 1
ATOM 764 C CA . LEU A 1 101 ? 8.344 -3.456 18.495 1.00 97.81 101 LEU A CA 1
ATOM 765 C C . LEU A 1 101 ? 9.612 -3.732 19.319 1.00 97.81 101 LEU A C 1
ATOM 767 O O . LEU A 1 101 ? 10.704 -3.726 18.756 1.00 97.81 101 LEU A O 1
ATOM 771 N N . ASP A 1 102 ? 9.470 -4.026 20.616 1.00 97.12 102 ASP A N 1
ATOM 772 C CA . ASP A 1 102 ? 10.576 -4.425 21.502 1.00 97.12 102 ASP A CA 1
ATOM 773 C C . ASP A 1 102 ? 11.267 -5.728 21.045 1.00 97.12 102 ASP A C 1
ATOM 775 O O . ASP A 1 102 ? 12.449 -5.934 21.319 1.00 97.12 102 ASP A O 1
ATOM 779 N N . GLU A 1 103 ? 10.551 -6.598 20.326 1.00 96.81 103 GLU A N 1
ATOM 780 C CA . GLU A 1 103 ? 11.072 -7.833 19.719 1.00 96.81 103 GLU A CA 1
ATOM 781 C C . GLU A 1 103 ? 11.602 -7.618 18.285 1.00 96.81 103 GLU A C 1
ATOM 783 O O . GLU A 1 103 ? 11.778 -8.581 17.540 1.00 96.81 103 GLU A O 1
ATOM 788 N N . GLU A 1 104 ? 11.832 -6.364 17.875 1.00 95.56 104 GLU A N 1
ATOM 789 C CA . GLU A 1 104 ? 12.213 -5.967 16.508 1.00 95.56 104 GLU A CA 1
ATOM 790 C C . GLU A 1 104 ? 11.209 -6.424 15.431 1.00 95.56 104 GLU A C 1
ATOM 792 O O . GLU A 1 104 ? 11.542 -6.545 14.249 1.00 95.56 104 GLU A O 1
ATOM 797 N N . LYS A 1 105 ? 9.946 -6.648 15.817 1.00 96.25 105 LYS A N 1
ATOM 798 C CA . LYS A 1 105 ? 8.888 -7.058 14.897 1.00 96.25 105 LYS A CA 1
ATOM 799 C C . LYS A 1 105 ? 8.102 -5.837 14.401 1.00 96.25 105 LYS A C 1
ATOM 801 O O . LYS A 1 105 ? 7.439 -5.173 15.202 1.00 96.25 105 LYS A O 1
ATOM 806 N N . PRO A 1 106 ? 8.091 -5.548 13.087 1.00 96.38 106 PRO A N 1
ATOM 807 C CA . PRO A 1 106 ? 7.332 -4.423 12.563 1.00 96.38 106 PRO A CA 1
ATOM 808 C C . PRO A 1 106 ? 5.821 -4.653 12.691 1.00 96.38 106 PRO A C 1
ATOM 810 O O . PRO A 1 106 ? 5.318 -5.774 12.574 1.00 96.38 106 PRO A O 1
ATOM 813 N N . LEU A 1 107 ? 5.063 -3.570 12.886 1.00 96.94 107 LEU A N 1
ATOM 814 C CA . LEU A 1 107 ? 3.624 -3.657 13.169 1.00 96.94 107 LEU A CA 1
ATOM 815 C C . LEU A 1 107 ? 2.798 -4.224 12.009 1.00 96.94 107 LEU A C 1
ATOM 817 O O . LEU A 1 107 ? 1.707 -4.740 12.240 1.00 96.94 107 LEU A O 1
ATOM 821 N N . ARG A 1 108 ? 3.309 -4.170 10.774 1.00 94.12 108 ARG A N 1
ATOM 822 C CA . ARG A 1 108 ? 2.681 -4.792 9.599 1.00 94.12 108 ARG A CA 1
ATOM 823 C C . ARG A 1 108 ? 2.542 -6.315 9.712 1.00 94.12 108 ARG A C 1
ATOM 825 O O . ARG A 1 108 ? 1.669 -6.879 9.060 1.00 94.12 108 ARG A O 1
ATOM 832 N N . ASP A 1 109 ? 3.346 -6.957 10.562 1.00 93.69 109 ASP A N 1
ATOM 833 C CA . ASP A 1 109 ? 3.310 -8.406 10.807 1.00 93.69 109 ASP A CA 1
ATOM 834 C C . ASP A 1 109 ? 2.564 -8.767 12.107 1.00 93.69 109 ASP A C 1
ATOM 836 O O . ASP A 1 109 ? 2.556 -9.922 12.554 1.00 93.69 109 ASP A O 1
ATOM 840 N N . VAL A 1 110 ? 1.950 -7.774 12.754 1.00 95.31 110 VAL A N 1
ATOM 841 C CA . VAL A 1 110 ? 1.098 -7.942 13.932 1.00 95.31 110 VAL A CA 1
ATOM 842 C C . VAL A 1 110 ? -0.360 -7.956 13.486 1.00 95.31 110 VAL A C 1
ATOM 844 O O . VAL A 1 110 ? -0.789 -7.146 12.668 1.00 95.31 110 VAL A O 1
ATOM 847 N N . GLU A 1 111 ? -1.155 -8.871 14.040 1.00 93.75 111 GLU A N 1
ATOM 848 C CA . GLU A 1 111 ? -2.586 -8.910 13.753 1.00 93.75 111 GLU A CA 1
ATOM 849 C C . GLU A 1 111 ? -3.281 -7.688 14.372 1.00 93.75 111 GLU A C 1
ATOM 851 O O . GLU A 1 111 ? -3.205 -7.437 15.581 1.00 93.75 111 GLU A O 1
ATOM 856 N N . VAL A 1 112 ? -3.939 -6.905 13.520 1.00 93.12 112 VAL A N 1
ATOM 857 C CA . VAL A 1 112 ? -4.681 -5.701 13.897 1.00 93.12 112 VAL A CA 1
ATOM 858 C C . VAL A 1 112 ? -6.022 -5.735 13.176 1.00 93.12 112 VAL A C 1
ATOM 860 O O . VAL A 1 112 ? -6.079 -5.694 11.942 1.00 93.12 112 VAL A O 1
ATOM 863 N N . SER A 1 113 ? -7.098 -5.811 13.954 1.00 93.69 113 SER A N 1
ATOM 864 C CA . SER A 1 113 ? -8.475 -5.794 13.462 1.00 93.69 113 SER A CA 1
ATOM 865 C C . SER A 1 113 ? -8.827 -4.458 12.801 1.00 93.69 113 SER A C 1
ATOM 867 O O . SER A 1 113 ? -8.193 -3.432 13.044 1.00 93.69 113 SER A O 1
ATOM 869 N N . GLU A 1 114 ? -9.884 -4.430 11.989 1.00 89.88 114 GLU A N 1
ATOM 870 C CA . GLU A 1 114 ? -10.337 -3.197 11.328 1.00 89.88 114 GLU A CA 1
ATOM 871 C C . GLU A 1 114 ? -10.692 -2.088 12.339 1.00 89.88 114 GLU A C 1
ATOM 873 O O . GLU A 1 114 ? -10.390 -0.912 12.126 1.00 89.88 114 GLU A O 1
ATOM 878 N N . ALA A 1 115 ? -11.289 -2.460 13.476 1.00 91.69 115 ALA A N 1
ATOM 879 C CA . ALA A 1 115 ? -11.604 -1.525 14.553 1.00 91.69 115 ALA A CA 1
ATOM 880 C C . ALA A 1 115 ? -10.333 -0.930 15.181 1.00 91.69 115 ALA A C 1
ATOM 882 O O . ALA A 1 115 ? -10.266 0.278 15.402 1.00 91.69 115 ALA A O 1
ATOM 883 N N . GLU A 1 116 ? -9.307 -1.749 15.416 1.00 94.94 116 GLU A N 1
ATOM 884 C CA . GLU A 1 116 ? -8.014 -1.283 15.923 1.00 94.94 116 GLU A CA 1
ATOM 885 C C . GLU A 1 116 ? -7.281 -0.422 14.885 1.00 94.94 116 GLU A C 1
ATOM 887 O O . GLU A 1 116 ? -6.759 0.633 15.237 1.00 94.94 116 GLU A O 1
ATOM 892 N N . ARG A 1 117 ? -7.315 -0.778 13.591 1.00 91.19 117 ARG A N 1
ATOM 893 C CA . ARG A 1 117 ? -6.744 0.058 12.517 1.00 91.19 117 ARG A CA 1
ATOM 894 C C . ARG A 1 117 ? -7.360 1.456 12.498 1.00 91.19 117 ARG A C 1
ATOM 896 O O . ARG A 1 117 ? -6.631 2.436 12.357 1.00 91.19 117 ARG A O 1
ATOM 903 N N . LYS A 1 118 ? -8.676 1.571 12.717 1.00 91.00 118 LYS A N 1
ATOM 904 C CA . LYS A 1 118 ? -9.360 2.872 12.844 1.00 91.00 118 LYS A CA 1
ATOM 905 C C . LYS A 1 118 ? -8.837 3.692 14.026 1.00 91.00 118 LYS A C 1
ATOM 907 O O . LYS A 1 118 ? -8.709 4.906 13.896 1.00 91.00 118 LYS A O 1
ATOM 912 N N . LEU A 1 119 ? -8.490 3.054 15.147 1.00 92.56 119 LEU A N 1
ATOM 913 C CA . LEU A 1 119 ? -7.871 3.737 16.292 1.00 92.56 119 LEU A CA 1
ATOM 914 C C . LEU A 1 119 ? -6.453 4.234 15.973 1.00 92.56 119 LEU A C 1
ATOM 916 O O . LEU A 1 119 ? -6.060 5.304 16.434 1.00 92.56 119 LEU A O 1
ATOM 920 N N . LEU A 1 120 ? -5.704 3.492 15.154 1.00 93.75 120 LEU A N 1
ATOM 921 C CA . LEU A 1 120 ? -4.323 3.819 14.783 1.00 93.75 120 LEU A CA 1
ATOM 922 C C . LEU A 1 120 ? -4.205 4.855 13.656 1.00 93.75 120 LEU A C 1
ATOM 924 O O . LEU A 1 120 ? -3.133 5.433 13.482 1.00 93.75 120 LEU A O 1
ATOM 928 N N . GLY A 1 121 ? -5.280 5.136 12.912 1.00 87.75 121 GLY A N 1
ATOM 929 C CA . GLY A 1 121 ? -5.238 5.989 11.714 1.00 87.75 121 GLY A CA 1
ATOM 930 C C . GLY A 1 121 ? -4.652 7.393 11.933 1.00 87.75 121 GLY A C 1
ATOM 931 O O . GLY A 1 121 ? -4.090 7.976 11.013 1.00 87.75 121 GLY A O 1
ATOM 932 N N . GLY A 1 122 ? -4.720 7.929 13.157 1.00 87.50 122 GLY A N 1
ATOM 933 C CA . GLY A 1 122 ? -4.150 9.237 13.504 1.00 87.50 122 GLY A CA 1
ATOM 934 C C . GLY A 1 122 ? -2.673 9.234 13.921 1.00 87.50 122 GLY A C 1
ATOM 935 O O . GLY A 1 122 ? -2.123 10.305 14.163 1.00 87.50 122 GLY A O 1
ATOM 936 N N . PHE A 1 123 ? -2.037 8.068 14.055 1.00 91.69 123 PHE A N 1
ATOM 937 C CA . PHE A 1 123 ? -0.674 7.960 14.587 1.00 91.69 123 PHE A CA 1
ATOM 938 C C . PHE A 1 123 ? 0.403 8.119 13.513 1.00 91.69 123 PHE A C 1
ATOM 940 O O . PHE A 1 123 ? 1.508 8.552 13.828 1.00 91.69 123 PHE A O 1
ATOM 947 N N . GLY A 1 124 ? 0.096 7.768 12.260 1.00 90.94 124 GLY A N 1
ATOM 948 C CA . GLY A 1 124 ? 1.079 7.779 11.174 1.00 90.94 124 GLY A CA 1
ATOM 949 C C . GLY A 1 124 ? 2.195 6.741 11.336 1.00 90.94 124 GLY A C 1
ATOM 950 O O . GLY A 1 124 ? 3.298 6.988 10.858 1.00 90.94 124 GLY A O 1
ATOM 951 N N . LEU A 1 125 ? 1.912 5.611 12.000 1.00 95.12 125 LEU A N 1
ATOM 952 C CA . LEU A 1 125 ? 2.881 4.539 12.267 1.00 95.12 125 LEU A CA 1
ATOM 953 C C . LEU A 1 125 ? 3.462 3.997 10.957 1.00 95.12 125 LEU A C 1
ATOM 955 O O . LEU A 1 125 ? 2.717 3.567 10.073 1.00 95.12 125 LEU A O 1
ATOM 959 N N . LEU A 1 126 ? 4.784 4.038 10.823 1.00 95.81 126 LEU A N 1
ATOM 960 C CA . LEU A 1 126 ? 5.495 3.700 9.593 1.00 95.81 126 LEU A CA 1
ATOM 961 C C . LEU A 1 126 ? 5.713 2.194 9.447 1.00 95.81 126 LEU A C 1
ATOM 963 O O . LEU A 1 126 ? 5.581 1.658 8.346 1.00 95.81 126 LEU A O 1
ATOM 967 N N . SER A 1 127 ? 6.001 1.498 10.547 1.00 96.00 127 SER A N 1
ATOM 968 C CA . SER A 1 127 ? 6.199 0.046 10.555 1.00 96.00 127 SER A CA 1
ATOM 969 C C . SER A 1 127 ? 4.892 -0.734 10.361 1.00 96.00 127 SER A C 1
ATOM 971 O O . SER A 1 127 ? 4.925 -1.914 10.025 1.00 96.00 127 SER A O 1
ATOM 973 N N . LEU A 1 128 ? 3.738 -0.070 10.521 1.00 95.50 128 LEU A N 1
ATOM 974 C CA . LEU A 1 128 ? 2.409 -0.622 10.227 1.00 95.50 128 LEU A CA 1
ATOM 975 C C . LEU A 1 128 ? 2.102 -0.649 8.724 1.00 95.50 128 LEU A C 1
ATOM 977 O O . LEU A 1 128 ? 1.267 -1.438 8.278 1.00 95.50 128 LEU A O 1
ATOM 981 N N . LYS A 1 129 ? 2.746 0.223 7.943 1.00 93.62 129 LYS A N 1
ATOM 982 C CA . LYS A 1 129 ? 2.464 0.357 6.514 1.00 93.62 129 LYS A CA 1
ATOM 983 C C . LYS A 1 129 ? 2.943 -0.879 5.761 1.00 93.62 129 LYS A C 1
ATOM 985 O O . LYS A 1 129 ? 4.042 -1.364 6.056 1.00 93.62 129 LYS A O 1
ATOM 990 N N . PRO A 1 130 ? 2.176 -1.362 4.771 1.00 93.00 130 PRO A N 1
ATOM 991 C CA . PRO A 1 130 ? 2.678 -2.347 3.830 1.00 93.00 130 PRO A CA 1
ATOM 992 C C . PRO A 1 130 ? 3.972 -1.854 3.175 1.00 93.00 130 PRO A C 1
ATOM 994 O O . PRO A 1 130 ? 4.116 -0.662 2.878 1.00 93.00 130 PRO A O 1
ATOM 997 N N . MET A 1 131 ? 4.926 -2.762 2.985 1.00 93.12 131 MET A N 1
ATOM 998 C CA . MET A 1 131 ? 6.226 -2.429 2.419 1.00 93.12 131 MET A CA 1
ATOM 999 C C . MET A 1 131 ? 6.675 -3.479 1.410 1.00 93.12 131 MET A C 1
ATOM 1001 O O . MET A 1 131 ? 6.716 -4.669 1.722 1.00 93.12 131 MET A O 1
ATOM 1005 N N . LEU A 1 132 ? 7.063 -3.004 0.230 1.00 92.88 132 LEU A N 1
ATOM 1006 C CA . LEU A 1 132 ? 7.712 -3.789 -0.810 1.00 92.88 132 LEU A CA 1
ATOM 1007 C C . LEU A 1 132 ? 9.215 -3.496 -0.781 1.00 92.88 132 LEU A C 1
ATOM 1009 O O . LEU A 1 132 ? 9.627 -2.334 -0.775 1.00 92.88 132 LEU A O 1
ATOM 1013 N N . ARG A 1 133 ? 10.038 -4.542 -0.745 1.00 93.75 133 ARG A N 1
ATOM 1014 C CA . ARG A 1 133 ? 11.500 -4.456 -0.701 1.00 93.75 133 ARG A CA 1
ATOM 1015 C C . ARG A 1 133 ? 12.072 -4.755 -2.083 1.00 93.75 133 ARG A C 1
ATOM 1017 O O . ARG A 1 133 ? 11.642 -5.684 -2.763 1.00 93.75 133 ARG A O 1
ATOM 1024 N N . VAL A 1 134 ? 13.046 -3.958 -2.500 1.00 93.44 134 VAL A N 1
ATOM 1025 C CA . VAL A 1 134 ? 13.703 -4.089 -3.801 1.00 93.44 134 VAL A CA 1
ATOM 1026 C C . VAL A 1 134 ? 15.198 -4.187 -3.587 1.00 93.44 134 VAL A C 1
ATOM 1028 O O . VAL A 1 134 ? 15.826 -3.240 -3.108 1.00 93.44 134 VAL A O 1
ATOM 1031 N N . ILE A 1 135 ? 15.772 -5.319 -3.979 1.00 94.38 135 ILE A N 1
ATOM 1032 C CA . ILE A 1 135 ? 17.219 -5.483 -4.063 1.00 94.38 135 ILE A CA 1
ATOM 1033 C C . ILE A 1 135 ? 17.646 -4.973 -5.437 1.00 94.38 135 ILE A C 1
ATOM 1035 O O . ILE A 1 135 ? 17.474 -5.660 -6.440 1.00 94.38 135 ILE A O 1
ATOM 1039 N N . ASN A 1 136 ? 18.163 -3.746 -5.501 1.00 93.62 136 ASN A N 1
ATOM 1040 C CA . ASN A 1 136 ? 18.666 -3.187 -6.750 1.00 93.62 136 ASN A CA 1
ATOM 1041 C C . ASN A 1 136 ? 20.095 -3.682 -6.985 1.00 93.62 136 ASN A C 1
ATOM 1043 O O . ASN A 1 136 ? 21.022 -3.205 -6.325 1.00 93.62 136 ASN A O 1
ATOM 1047 N N . ALA A 1 137 ? 20.261 -4.641 -7.888 1.00 92.94 137 ALA A N 1
ATOM 1048 C CA . ALA A 1 137 ? 21.521 -5.311 -8.173 1.00 92.94 137 ALA A CA 1
ATOM 1049 C C . ALA A 1 137 ? 22.115 -4.895 -9.526 1.00 92.94 137 ALA A C 1
ATOM 1051 O O . ALA A 1 137 ? 21.480 -4.207 -10.327 1.00 92.94 137 ALA A O 1
ATOM 1052 N N . GLY A 1 138 ? 23.369 -5.293 -9.750 1.00 90.38 138 GLY A N 1
ATOM 1053 C CA . GLY A 1 138 ? 24.077 -5.042 -11.004 1.00 90.38 138 GLY A CA 1
ATOM 1054 C C . GLY A 1 138 ? 23.530 -5.896 -12.146 1.00 90.38 138 GLY A C 1
ATOM 1055 O O . GLY A 1 138 ? 22.847 -6.893 -11.912 1.00 90.38 138 GLY A O 1
ATOM 1056 N N . ASP A 1 139 ? 23.854 -5.525 -13.382 1.00 83.62 139 ASP A N 1
ATOM 1057 C CA . ASP A 1 139 ? 23.284 -6.170 -14.574 1.00 83.62 139 ASP A CA 1
ATOM 1058 C C . ASP A 1 139 ? 23.643 -7.669 -14.673 1.00 83.62 139 ASP A C 1
ATOM 1060 O O . ASP A 1 139 ? 22.833 -8.467 -15.143 1.00 83.62 139 ASP A O 1
ATOM 1064 N N . ASP A 1 140 ? 24.803 -8.061 -14.134 1.00 83.00 140 ASP A N 1
ATOM 1065 C CA . ASP A 1 140 ? 25.303 -9.445 -14.119 1.00 83.00 140 ASP A CA 1
ATOM 1066 C C . ASP A 1 140 ? 24.788 -10.290 -12.935 1.00 83.00 140 ASP A C 1
ATOM 1068 O O . ASP A 1 140 ? 25.118 -11.471 -12.821 1.00 83.00 140 ASP A O 1
ATOM 1072 N N . ALA A 1 141 ? 24.002 -9.705 -12.027 1.00 85.06 141 ALA A N 1
ATOM 1073 C CA . ALA A 1 141 ? 23.549 -10.374 -10.810 1.00 85.06 141 ALA A CA 1
ATOM 1074 C C . ALA A 1 141 ? 22.512 -11.470 -11.092 1.00 85.06 141 ALA A C 1
ATOM 1076 O O . ALA A 1 141 ? 21.538 -11.243 -11.822 1.00 85.06 141 ALA A O 1
ATOM 1077 N N . ASN A 1 142 ? 22.665 -12.636 -10.458 1.00 84.00 142 ASN A N 1
ATOM 1078 C CA . ASN A 1 142 ? 21.687 -13.718 -10.516 1.00 84.00 142 ASN A CA 1
ATOM 1079 C C . ASN A 1 142 ? 20.776 -13.689 -9.277 1.00 84.00 142 ASN A C 1
ATOM 1081 O O . ASN A 1 142 ? 21.230 -13.400 -8.174 1.00 84.00 142 ASN A O 1
ATOM 1085 N N . GLU A 1 143 ? 19.494 -14.034 -9.426 1.00 84.12 143 GLU A N 1
ATOM 1086 C CA . GLU A 1 143 ? 18.571 -14.180 -8.286 1.00 84.12 143 GLU A CA 1
ATOM 1087 C C . GLU A 1 143 ? 19.088 -15.183 -7.246 1.00 84.12 143 GLU A C 1
ATOM 1089 O O . GLU A 1 143 ? 18.909 -14.973 -6.048 1.00 84.12 143 GLU A O 1
ATOM 1094 N N . ALA A 1 144 ? 19.800 -16.225 -7.688 1.00 87.38 144 ALA A N 1
ATOM 1095 C CA . ALA A 1 144 ? 20.417 -17.208 -6.801 1.00 87.38 144 ALA A CA 1
ATOM 1096 C C . ALA A 1 144 ? 21.417 -16.594 -5.802 1.00 87.38 144 ALA A C 1
ATOM 1098 O O . ALA A 1 144 ? 21.561 -17.122 -4.701 1.00 87.38 144 ALA A O 1
ATOM 1099 N N . ASP A 1 145 ? 22.062 -15.474 -6.146 1.00 88.06 145 ASP A N 1
ATOM 1100 C CA . ASP A 1 145 ? 23.023 -14.788 -5.271 1.00 88.06 145 ASP A CA 1
ATOM 1101 C C . ASP A 1 145 ? 22.334 -14.084 -4.089 1.00 88.06 145 ASP A C 1
ATOM 1103 O O . ASP A 1 145 ? 22.972 -13.759 -3.088 1.00 88.06 145 ASP A O 1
ATOM 1107 N N . PHE A 1 146 ? 21.021 -13.862 -4.197 1.00 91.81 146 PHE A N 1
ATOM 1108 C CA . PHE A 1 146 ? 20.204 -13.144 -3.222 1.00 91.81 146 PHE A CA 1
ATOM 1109 C C . PHE A 1 146 ? 19.087 -14.006 -2.637 1.00 91.81 146 PHE A C 1
ATOM 1111 O O . PHE A 1 146 ? 18.219 -13.465 -1.962 1.00 91.81 146 PHE A O 1
ATOM 1118 N N . ALA A 1 147 ? 19.100 -15.323 -2.859 1.00 91.06 147 ALA A N 1
ATOM 1119 C CA . ALA A 1 147 ? 18.002 -16.218 -2.490 1.00 91.06 147 ALA A CA 1
ATOM 1120 C C . ALA A 1 147 ? 17.566 -16.090 -1.017 1.00 91.06 147 ALA A C 1
ATOM 1122 O O . ALA A 1 147 ? 16.375 -16.142 -0.735 1.00 91.06 147 ALA A O 1
ATOM 1123 N N . ASP A 1 148 ? 18.505 -15.841 -0.098 1.00 92.50 148 ASP A N 1
ATOM 1124 C CA . ASP A 1 148 ? 18.224 -15.651 1.336 1.00 92.50 148 ASP A CA 1
ATOM 1125 C C . ASP A 1 148 ? 17.489 -14.335 1.664 1.00 92.50 148 ASP A C 1
ATOM 1127 O O . ASP A 1 148 ? 16.998 -14.156 2.778 1.00 92.50 148 ASP A O 1
ATOM 1131 N N . LEU A 1 149 ? 17.442 -13.392 0.720 1.00 91.56 149 LEU A N 1
ATOM 1132 C CA . LEU A 1 149 ? 16.774 -12.095 0.849 1.00 91.56 149 LEU A CA 1
ATOM 1133 C C . LEU A 1 149 ? 15.471 -12.014 0.053 1.00 91.56 149 LEU A C 1
ATOM 1135 O O . LEU A 1 149 ? 14.714 -11.070 0.260 1.00 91.56 149 LEU A O 1
ATOM 1139 N N . LEU A 1 150 ? 15.232 -12.939 -0.877 1.00 91.06 150 LEU A N 1
ATOM 1140 C CA . LEU A 1 150 ? 14.055 -12.918 -1.739 1.00 91.06 150 LEU A CA 1
ATOM 1141 C C . LEU A 1 150 ? 12.892 -13.659 -1.077 1.00 91.06 150 LEU A C 1
ATOM 1143 O O . LEU A 1 150 ? 13.040 -14.776 -0.586 1.00 91.06 150 LEU A O 1
ATOM 1147 N N . ASP A 1 151 ? 11.722 -13.032 -1.094 1.00 90.31 151 ASP A N 1
ATOM 1148 C CA . ASP A 1 151 ? 10.472 -13.575 -0.562 1.00 90.31 151 ASP A CA 1
ATOM 1149 C C . ASP A 1 151 ? 9.271 -12.924 -1.268 1.00 90.31 151 ASP A C 1
ATOM 1151 O O . ASP A 1 151 ? 9.428 -12.172 -2.231 1.00 90.31 151 ASP A O 1
ATOM 1155 N N . GLU A 1 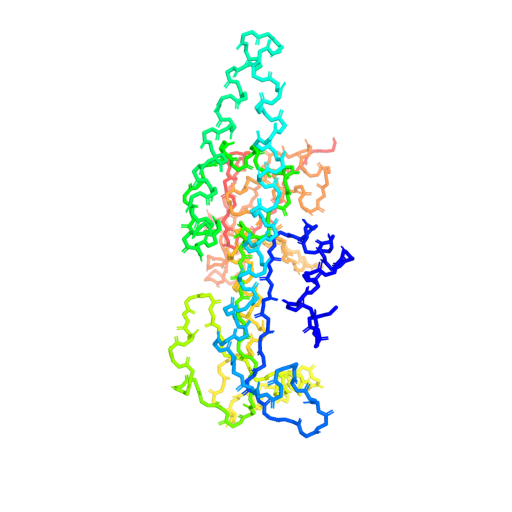152 ? 8.048 -13.183 -0.807 1.00 84.81 152 GLU A N 1
ATOM 1156 C CA . GLU A 1 152 ? 6.835 -12.650 -1.431 1.00 84.81 152 GLU A CA 1
ATOM 1157 C C . GLU A 1 152 ? 6.715 -11.115 -1.388 1.00 84.81 152 GLU A C 1
ATOM 1159 O O . GLU A 1 152 ? 5.878 -10.545 -2.087 1.00 84.81 152 GLU A O 1
ATOM 1164 N N . ARG A 1 153 ? 7.551 -10.431 -0.594 1.00 86.31 153 ARG A N 1
ATOM 1165 C CA . ARG A 1 153 ? 7.617 -8.963 -0.496 1.00 86.31 153 ARG A CA 1
ATOM 1166 C C . ARG A 1 153 ? 8.995 -8.416 -0.874 1.00 86.31 153 ARG A C 1
ATOM 1168 O O . ARG A 1 153 ? 9.245 -7.235 -0.625 1.00 86.31 153 ARG A O 1
ATOM 1175 N N . THR A 1 154 ? 9.888 -9.234 -1.430 1.00 90.81 154 THR A N 1
ATOM 1176 C CA . THR A 1 154 ? 11.254 -8.832 -1.783 1.00 90.81 154 THR A CA 1
ATOM 1177 C C . THR A 1 154 ? 11.652 -9.407 -3.122 1.00 90.81 154 THR A C 1
ATOM 1179 O O . THR A 1 154 ? 11.765 -10.619 -3.271 1.00 90.81 154 THR A O 1
ATOM 1182 N N . PHE A 1 155 ? 11.919 -8.536 -4.091 1.00 87.88 155 PHE A N 1
ATOM 1183 C CA . PHE A 1 155 ? 12.351 -8.966 -5.417 1.00 87.88 155 PHE A CA 1
ATOM 1184 C C . PHE A 1 155 ? 13.657 -8.296 -5.838 1.00 87.88 155 PHE A C 1
ATOM 1186 O O . PHE A 1 155 ? 14.014 -7.202 -5.385 1.00 87.88 155 PHE A O 1
ATOM 1193 N N . LEU A 1 156 ? 14.371 -8.987 -6.721 1.00 89.88 156 LEU A N 1
ATOM 1194 C CA . LEU A 1 156 ? 15.562 -8.482 -7.380 1.00 89.88 156 LEU A CA 1
ATOM 1195 C C . LEU A 1 156 ? 15.155 -7.564 -8.536 1.00 89.88 156 LEU A C 1
ATOM 1197 O O . LEU A 1 156 ? 14.295 -7.914 -9.343 1.00 89.88 156 LEU A O 1
ATOM 1201 N N . LEU A 1 157 ? 15.805 -6.411 -8.645 1.00 90.25 157 LEU A N 1
ATOM 1202 C CA . LEU A 1 157 ? 15.663 -5.505 -9.778 1.00 90.25 157 LEU A CA 1
ATOM 1203 C C . LEU A 1 157 ? 17.042 -5.131 -10.308 1.00 90.25 157 LEU A C 1
ATOM 1205 O O . LEU A 1 157 ? 17.947 -4.833 -9.534 1.00 90.25 157 LEU A O 1
ATOM 1209 N N . ARG A 1 158 ? 17.187 -5.078 -11.630 1.00 89.25 158 ARG A N 1
ATOM 1210 C CA . ARG A 1 158 ? 18.373 -4.520 -12.288 1.00 89.25 158 ARG A CA 1
ATOM 1211 C C . ARG A 1 158 ? 18.039 -3.109 -12.742 1.00 89.25 158 ARG A C 1
ATOM 1213 O O . ARG A 1 158 ? 17.605 -2.891 -13.867 1.00 89.25 158 ARG A O 1
ATOM 1220 N N . GLY A 1 159 ? 18.155 -2.141 -11.833 1.00 89.44 159 GLY A N 1
ATOM 1221 C CA . GLY A 1 159 ? 17.602 -0.800 -12.046 1.00 89.44 159 GLY A CA 1
ATOM 1222 C C . GLY A 1 159 ? 18.167 -0.074 -13.271 1.00 89.44 159 GLY A C 1
ATOM 1223 O O . GLY A 1 159 ? 17.454 0.709 -13.896 1.00 89.44 159 GLY A O 1
ATOM 1224 N N . ARG A 1 160 ? 19.425 -0.345 -13.640 1.00 88.75 160 ARG A N 1
ATOM 1225 C CA . ARG A 1 160 ? 20.038 0.195 -14.859 1.00 88.75 160 ARG A CA 1
ATOM 1226 C C . ARG A 1 160 ? 19.414 -0.408 -16.115 1.00 88.75 160 ARG A C 1
ATOM 1228 O O . ARG A 1 160 ? 18.952 0.349 -16.963 1.00 88.75 160 ARG A O 1
ATOM 1235 N N . LEU A 1 161 ? 19.342 -1.735 -16.187 1.00 87.12 161 LEU A N 1
ATOM 1236 C CA . LEU A 1 161 ? 18.680 -2.453 -17.275 1.00 87.12 161 LEU A CA 1
ATOM 1237 C C . LEU A 1 161 ? 17.231 -1.980 -17.483 1.00 87.12 161 LEU A C 1
ATOM 1239 O O . LEU A 1 161 ? 16.834 -1.678 -18.603 1.00 87.12 161 LEU A O 1
ATOM 1243 N N . GLU A 1 162 ? 16.458 -1.827 -16.405 1.00 88.25 162 GLU A N 1
ATOM 1244 C CA . GLU A 1 162 ? 15.080 -1.312 -16.473 1.00 88.25 162 GLU A CA 1
ATOM 1245 C C . GLU A 1 162 ? 15.015 0.115 -17.031 1.00 88.25 162 GLU A C 1
ATOM 1247 O O . GLU A 1 162 ? 14.120 0.444 -17.810 1.00 88.25 162 GLU A O 1
ATOM 1252 N N . ALA A 1 163 ? 15.966 0.975 -16.653 1.00 89.19 163 ALA A N 1
ATOM 1253 C CA . ALA A 1 163 ? 16.035 2.340 -17.160 1.00 89.19 163 ALA A CA 1
ATOM 1254 C C . ALA A 1 163 ? 16.394 2.389 -18.654 1.00 89.19 163 ALA A C 1
ATOM 1256 O O . ALA A 1 163 ? 15.896 3.264 -19.362 1.00 89.19 163 ALA A O 1
ATOM 1257 N N . GLU A 1 164 ? 17.232 1.465 -19.130 1.00 88.69 164 GLU A N 1
ATOM 1258 C CA . GLU A 1 164 ? 17.558 1.316 -20.552 1.00 88.69 164 GLU A CA 1
ATOM 1259 C C . GLU A 1 164 ? 16.330 0.834 -21.338 1.00 88.69 164 GLU A C 1
ATOM 1261 O O . GLU A 1 164 ? 15.948 1.478 -22.314 1.00 88.69 164 GLU A O 1
ATOM 1266 N N . ILE A 1 165 ? 15.638 -0.207 -20.857 1.00 86.62 165 ILE A N 1
ATOM 1267 C CA . ILE A 1 165 ? 14.396 -0.723 -21.461 1.00 86.62 165 ILE A CA 1
ATOM 1268 C C . ILE A 1 165 ? 13.322 0.373 -21.537 1.00 86.62 165 ILE A C 1
ATOM 1270 O O . ILE A 1 165 ? 12.668 0.534 -22.566 1.00 86.62 165 ILE A O 1
ATOM 1274 N N . ALA A 1 166 ? 13.161 1.176 -20.481 1.00 87.12 166 ALA A N 1
ATOM 1275 C CA . ALA A 1 166 ? 12.164 2.248 -20.430 1.00 87.12 166 ALA A CA 1
ATOM 1276 C C . ALA A 1 166 ? 12.393 3.371 -21.463 1.00 87.12 166 ALA A C 1
ATOM 1278 O O . ALA A 1 166 ? 11.475 4.145 -21.738 1.00 87.12 166 ALA A O 1
ATOM 1279 N N . GLN A 1 167 ? 13.603 3.487 -22.019 1.00 89.19 167 GLN A N 1
ATOM 1280 C CA . GLN A 1 167 ? 13.945 4.474 -23.050 1.00 89.19 167 GLN A CA 1
ATOM 1281 C C . GLN A 1 167 ? 13.830 3.922 -24.477 1.00 89.19 167 GLN A C 1
ATOM 1283 O O . GLN A 1 167 ? 13.922 4.694 -25.434 1.00 89.19 167 GLN A O 1
ATOM 1288 N N . MET A 1 168 ? 13.632 2.612 -24.635 1.00 90.44 168 MET A N 1
ATOM 1289 C CA . MET A 1 168 ? 13.500 1.962 -25.937 1.00 90.44 168 MET A CA 1
ATOM 1290 C C . MET A 1 168 ? 12.110 2.182 -26.542 1.00 90.44 168 MET A C 1
ATOM 1292 O O . MET A 1 168 ? 11.116 2.396 -25.843 1.00 90.44 168 MET A O 1
ATOM 1296 N N . ALA A 1 169 ? 12.019 2.098 -27.871 1.00 92.44 169 ALA A N 1
ATOM 1297 C CA . ALA A 1 169 ? 10.721 2.001 -28.522 1.00 92.44 169 ALA A CA 1
ATOM 1298 C C . ALA A 1 169 ? 10.062 0.650 -28.168 1.00 92.44 169 ALA A C 1
ATOM 1300 O O . ALA A 1 169 ? 10.773 -0.334 -27.971 1.00 92.44 169 ALA A O 1
ATOM 1301 N N . PRO A 1 170 ? 8.718 0.545 -28.142 1.00 87.38 170 PRO A N 1
ATOM 1302 C CA . PRO A 1 170 ? 8.041 -0.690 -27.730 1.00 87.38 170 PRO A CA 1
ATOM 1303 C C . PRO A 1 170 ? 8.447 -1.945 -28.518 1.00 87.38 170 PRO A C 1
ATOM 1305 O O . PRO A 1 170 ? 8.480 -3.033 -27.951 1.00 87.38 170 PRO A O 1
ATOM 1308 N N . ALA A 1 171 ? 8.756 -1.802 -29.812 1.00 89.06 171 ALA A N 1
ATOM 1309 C CA . ALA A 1 171 ? 9.221 -2.912 -30.644 1.00 89.06 171 ALA A CA 1
ATOM 1310 C C . ALA A 1 171 ? 10.630 -3.378 -30.237 1.00 89.06 171 ALA A C 1
ATOM 1312 O O . ALA A 1 171 ? 10.841 -4.572 -30.043 1.00 89.06 171 ALA A O 1
ATOM 1313 N N . ASP A 1 172 ? 11.547 -2.431 -30.033 1.00 89.06 172 ASP A N 1
ATOM 1314 C CA . ASP A 1 172 ? 12.934 -2.704 -29.643 1.00 89.06 172 ASP A CA 1
ATOM 1315 C C . ASP A 1 172 ? 13.001 -3.298 -28.228 1.00 89.06 172 ASP A C 1
ATOM 1317 O O . ASP A 1 172 ? 13.743 -4.242 -27.981 1.00 89.06 172 ASP A O 1
ATOM 1321 N N . ALA A 1 173 ? 12.173 -2.792 -27.306 1.00 86.50 173 ALA A N 1
ATOM 1322 C CA . ALA A 1 173 ? 12.057 -3.332 -25.955 1.00 86.50 173 ALA A CA 1
ATOM 1323 C C . ALA A 1 173 ? 11.593 -4.797 -25.968 1.00 86.50 173 ALA A C 1
ATOM 1325 O O . ALA A 1 173 ? 12.120 -5.612 -25.218 1.00 86.50 173 ALA A O 1
ATOM 1326 N N . ALA A 1 174 ? 10.626 -5.148 -26.824 1.00 85.50 174 ALA A N 1
ATOM 1327 C CA . ALA A 1 174 ? 10.135 -6.521 -26.935 1.00 85.50 174 ALA A CA 1
ATOM 1328 C C . ALA A 1 174 ? 11.201 -7.481 -27.491 1.00 85.50 174 ALA A C 1
ATOM 1330 O O . ALA A 1 174 ? 11.323 -8.602 -27.001 1.00 85.50 174 ALA A O 1
ATOM 1331 N N . GLU A 1 175 ? 11.982 -7.041 -28.481 1.00 86.69 175 GLU A N 1
ATOM 1332 C CA . GLU A 1 175 ? 13.110 -7.812 -29.021 1.00 86.69 175 GLU A CA 1
ATOM 1333 C C . GLU A 1 175 ? 14.212 -7.990 -27.965 1.00 86.69 175 GLU A C 1
ATOM 1335 O O . GLU A 1 175 ? 14.652 -9.109 -27.712 1.00 86.69 175 GLU A O 1
ATOM 1340 N N . PHE A 1 176 ? 14.563 -6.915 -27.255 1.00 86.50 176 PHE A N 1
ATOM 1341 C CA . PHE A 1 176 ? 15.543 -6.945 -26.171 1.00 86.50 176 PHE A CA 1
ATOM 1342 C C . PHE A 1 176 ? 15.135 -7.898 -25.038 1.00 86.50 176 PHE A C 1
ATOM 1344 O O . PHE A 1 176 ? 15.932 -8.718 -24.590 1.00 86.50 176 PHE A O 1
ATOM 1351 N N . LEU A 1 177 ? 13.882 -7.836 -24.580 1.00 84.19 177 LEU A N 1
ATOM 1352 C CA . LEU A 1 177 ? 13.367 -8.738 -23.546 1.00 84.19 177 LEU A CA 1
ATOM 1353 C C . LEU A 1 177 ? 13.473 -10.212 -23.975 1.00 84.19 177 LEU A C 1
ATOM 1355 O O . LEU A 1 177 ? 13.923 -11.048 -23.190 1.00 84.19 177 LEU A O 1
ATOM 1359 N N . ALA A 1 178 ? 13.130 -10.520 -25.230 1.00 84.06 178 ALA A N 1
ATOM 1360 C CA . ALA A 1 178 ? 13.221 -11.872 -25.774 1.00 84.06 178 ALA A CA 1
ATOM 1361 C C . ALA A 1 178 ? 14.671 -12.383 -25.848 1.00 84.06 178 ALA A C 1
ATOM 1363 O O . ALA A 1 178 ? 14.934 -13.524 -25.462 1.00 84.06 178 ALA A O 1
ATOM 1364 N N . ASP A 1 179 ? 15.613 -11.539 -26.276 1.00 83.56 179 ASP A N 1
ATOM 1365 C CA . ASP A 1 179 ? 17.036 -11.887 -26.386 1.00 83.56 179 ASP A CA 1
ATOM 1366 C C . ASP A 1 179 ? 17.685 -12.183 -25.025 1.00 83.56 179 ASP A C 1
ATOM 1368 O O . ASP A 1 179 ? 18.572 -13.033 -24.922 1.00 83.56 179 ASP A O 1
ATOM 1372 N N . PHE A 1 180 ? 17.218 -11.516 -23.966 1.00 75.31 180 PHE A N 1
ATOM 1373 C CA . PHE A 1 180 ? 17.696 -11.714 -22.595 1.00 75.31 180 PHE A CA 1
ATOM 1374 C C . PHE A 1 180 ? 16.892 -12.758 -21.804 1.00 75.31 180 PHE A C 1
ATOM 1376 O O . PHE A 1 180 ? 17.209 -13.017 -20.641 1.00 75.31 180 PHE A O 1
ATOM 1383 N N . GLY A 1 181 ? 15.872 -13.376 -22.414 1.00 74.75 181 GLY A N 1
ATOM 1384 C CA . GLY A 1 181 ? 15.009 -14.356 -21.750 1.00 74.75 181 GLY A CA 1
ATOM 1385 C C . GLY A 1 181 ? 14.200 -13.762 -20.594 1.00 74.75 181 GLY A C 1
ATOM 1386 O O . GLY A 1 181 ? 13.966 -14.439 -19.594 1.00 74.75 181 GLY A O 1
ATOM 1387 N N . ILE A 1 182 ? 13.825 -12.486 -20.703 1.00 76.00 182 ILE A N 1
ATOM 1388 C CA . ILE A 1 182 ? 13.039 -11.760 -19.708 1.00 76.00 182 ILE A CA 1
ATOM 1389 C C . ILE A 1 182 ? 11.585 -11.736 -20.185 1.00 76.00 182 ILE A C 1
ATOM 1391 O O . ILE A 1 182 ? 11.265 -11.079 -21.171 1.00 76.00 182 ILE A O 1
ATOM 1395 N N . ASP A 1 183 ? 10.693 -12.425 -19.471 1.00 72.81 183 ASP A N 1
ATOM 1396 C CA . ASP A 1 183 ? 9.275 -12.510 -19.856 1.00 72.81 183 ASP A CA 1
ATOM 1397 C C . ASP A 1 183 ? 8.553 -11.152 -19.784 1.00 72.81 183 ASP A C 1
ATOM 1399 O O . ASP A 1 183 ? 7.658 -10.863 -20.578 1.00 72.81 183 ASP A O 1
ATOM 1403 N N . GLU A 1 184 ? 8.934 -10.303 -18.827 1.00 77.69 184 GLU A N 1
ATOM 1404 C CA . GLU A 1 184 ? 8.363 -8.970 -18.630 1.00 77.69 184 GLU A CA 1
ATOM 1405 C C . GLU A 1 184 ? 9.318 -8.044 -17.851 1.00 77.69 184 GLU A C 1
ATOM 1407 O O . GLU A 1 184 ? 10.112 -8.535 -17.041 1.00 77.69 184 GLU A O 1
ATOM 1412 N N . PRO A 1 185 ? 9.209 -6.710 -18.010 1.00 80.88 185 PRO A N 1
ATOM 1413 C CA . PRO A 1 185 ? 9.972 -5.757 -17.205 1.00 80.88 185 PRO A CA 1
ATOM 1414 C C . PRO A 1 185 ? 9.698 -5.907 -15.703 1.00 80.88 185 PRO A C 1
ATOM 1416 O O . PRO A 1 185 ? 8.543 -6.028 -15.272 1.00 80.88 185 PRO A O 1
ATOM 1419 N N . GLY A 1 186 ? 10.744 -5.810 -14.883 1.00 78.56 186 GLY A N 1
ATOM 1420 C CA . GLY A 1 186 ? 10.645 -5.844 -13.425 1.00 78.56 186 GLY A CA 1
ATOM 1421 C C . GLY A 1 186 ? 9.800 -4.698 -12.867 1.00 78.56 186 GLY A C 1
ATOM 1422 O O . GLY A 1 186 ? 9.099 -4.881 -11.869 1.00 78.56 186 GLY A O 1
ATOM 1423 N N . LEU A 1 187 ? 9.765 -3.545 -13.547 1.00 80.75 187 LEU A N 1
ATOM 1424 C CA . LEU A 1 187 ? 8.868 -2.442 -13.194 1.00 80.75 187 LEU A CA 1
ATOM 1425 C C . LEU A 1 187 ? 7.383 -2.848 -13.240 1.00 80.75 187 LEU A C 1
ATOM 1427 O O . LEU A 1 187 ? 6.627 -2.516 -12.327 1.00 80.75 187 LEU A O 1
ATOM 1431 N N . SER A 1 188 ? 6.957 -3.596 -14.262 1.00 82.69 188 SER A N 1
ATOM 1432 C CA . SER A 1 188 ? 5.569 -4.067 -14.399 1.00 82.69 188 SER A CA 1
ATOM 1433 C C . SER A 1 188 ? 5.182 -5.014 -13.264 1.00 82.69 188 SER A C 1
ATOM 1435 O O . SER A 1 188 ? 4.054 -4.984 -12.763 1.00 82.69 188 SER A O 1
ATOM 1437 N N . ARG A 1 189 ? 6.137 -5.834 -12.821 1.00 81.94 189 ARG A N 1
ATOM 1438 C CA . ARG A 1 189 ? 5.980 -6.717 -11.666 1.00 81.94 189 ARG A CA 1
ATOM 1439 C C . ARG A 1 189 ? 5.847 -5.914 -10.370 1.00 81.94 189 ARG A C 1
ATOM 1441 O O . ARG A 1 189 ? 4.914 -6.146 -9.608 1.00 81.94 189 ARG A O 1
ATOM 1448 N N . ALA A 1 190 ? 6.711 -4.918 -10.164 1.00 83.81 190 ALA A N 1
ATOM 1449 C CA . ALA A 1 190 ? 6.662 -4.024 -9.006 1.00 83.81 190 ALA A CA 1
ATOM 1450 C C . ALA A 1 190 ? 5.325 -3.270 -8.902 1.00 83.81 190 ALA A C 1
ATOM 1452 O O . ALA A 1 190 ? 4.753 -3.169 -7.820 1.00 83.81 190 ALA A O 1
ATOM 1453 N N . ILE A 1 191 ? 4.802 -2.774 -10.029 1.00 86.19 191 ILE A N 1
ATOM 1454 C CA . ILE A 1 191 ? 3.512 -2.072 -10.077 1.00 86.19 191 ILE A CA 1
ATOM 1455 C C . ILE A 1 191 ? 2.366 -2.997 -9.653 1.00 86.19 191 ILE A C 1
ATOM 1457 O O . ILE A 1 191 ? 1.537 -2.585 -8.841 1.00 86.19 191 ILE A O 1
ATOM 1461 N N . ARG A 1 192 ? 2.327 -4.236 -10.161 1.00 85.62 192 ARG A N 1
ATOM 1462 C CA . ARG A 1 192 ? 1.299 -5.217 -9.774 1.00 85.62 192 ARG A CA 1
ATOM 1463 C C . ARG A 1 192 ? 1.374 -5.562 -8.291 1.00 85.62 192 ARG A C 1
ATOM 1465 O O . ARG A 1 192 ? 0.362 -5.467 -7.610 1.00 85.62 192 ARG A O 1
ATOM 1472 N N . PHE A 1 193 ? 2.575 -5.812 -7.768 1.00 84.75 193 PHE A N 1
ATOM 1473 C CA . PHE A 1 193 ? 2.764 -6.021 -6.331 1.00 84.75 193 PHE A CA 1
ATOM 1474 C C . PHE A 1 193 ? 2.255 -4.845 -5.495 1.00 84.75 193 PHE A C 1
ATOM 1476 O O . PHE A 1 193 ? 1.615 -5.058 -4.470 1.00 84.75 193 PHE A O 1
ATOM 1483 N N . CYS A 1 194 ? 2.499 -3.604 -5.923 1.00 88.19 194 CYS A N 1
ATOM 1484 C CA . CYS A 1 194 ? 1.971 -2.430 -5.234 1.00 88.19 194 CYS A CA 1
ATOM 1485 C C . CYS A 1 194 ? 0.435 -2.369 -5.264 1.00 88.19 194 CYS A C 1
ATOM 1487 O O . CYS A 1 194 ? -0.157 -2.010 -4.250 1.00 88.19 194 CYS A O 1
ATOM 1489 N N . TYR A 1 195 ? -0.206 -2.722 -6.383 1.00 89.69 195 TYR A N 1
ATOM 1490 C CA . TYR A 1 195 ? -1.670 -2.802 -6.480 1.00 89.69 195 TYR A CA 1
ATOM 1491 C C . TYR A 1 195 ? -2.240 -3.837 -5.509 1.00 89.69 195 TYR A C 1
ATOM 1493 O O . TYR A 1 195 ? -3.098 -3.501 -4.692 1.00 89.69 195 TYR A O 1
ATOM 1501 N N . ASP A 1 196 ? -1.697 -5.053 -5.537 1.00 87.25 196 ASP A N 1
ATOM 1502 C CA . ASP A 1 196 ? -2.140 -6.153 -4.680 1.00 87.25 196 ASP A CA 1
ATOM 1503 C C . ASP A 1 196 ? -1.932 -5.815 -3.199 1.00 87.25 196 ASP A C 1
ATOM 1505 O O . ASP A 1 196 ? -2.825 -5.987 -2.369 1.00 87.25 196 ASP A O 1
ATOM 1509 N N . MET A 1 197 ? -0.763 -5.262 -2.864 1.00 88.50 197 MET A N 1
ATOM 1510 C CA . MET A 1 197 ? -0.400 -4.868 -1.504 1.00 88.50 197 MET A CA 1
ATOM 1511 C C . MET A 1 197 ? -1.302 -3.756 -0.951 1.00 88.50 197 MET A C 1
ATOM 1513 O O . MET A 1 197 ? -1.577 -3.730 0.250 1.00 88.50 197 MET A O 1
ATOM 1517 N N . LEU A 1 198 ? -1.756 -2.838 -1.807 1.00 90.44 198 LEU A N 1
ATOM 1518 C CA . LEU A 1 198 ? -2.703 -1.782 -1.445 1.00 90.44 198 LEU A CA 1
ATOM 1519 C C . LEU A 1 198 ? -4.162 -2.264 -1.458 1.00 90.44 198 LEU A C 1
ATOM 1521 O O . LEU A 1 198 ? -5.054 -1.485 -1.129 1.00 90.44 198 LEU A O 1
ATOM 1525 N N . GLY A 1 199 ? -4.417 -3.526 -1.820 1.00 92.12 199 GLY A N 1
ATOM 1526 C CA . GLY A 1 199 ? -5.767 -4.065 -1.935 1.00 92.12 199 GLY A CA 1
ATOM 1527 C C . GLY A 1 199 ? -6.570 -3.369 -3.031 1.00 92.12 199 GLY A C 1
ATOM 1528 O O . GLY A 1 199 ? -7.752 -3.091 -2.844 1.00 92.12 199 GLY A O 1
ATOM 1529 N N . LEU A 1 200 ? -5.922 -3.041 -4.148 1.00 94.50 200 LEU A N 1
ATOM 1530 C CA . LEU A 1 200 ? -6.524 -2.367 -5.292 1.00 94.50 200 LEU A CA 1
ATOM 1531 C C . LEU A 1 200 ? -6.751 -3.356 -6.434 1.00 94.50 200 LEU A C 1
ATOM 1533 O O . LEU A 1 200 ? -5.946 -4.248 -6.674 1.00 94.50 200 LEU A O 1
ATOM 1537 N N . GLN A 1 201 ? -7.820 -3.140 -7.186 1.00 94.75 201 GLN A N 1
ATOM 1538 C CA . GLN A 1 201 ? -8.148 -3.870 -8.407 1.00 94.75 201 GLN A CA 1
ATOM 1539 C C . GLN A 1 201 ? -8.589 -2.894 -9.500 1.00 94.75 201 GLN A C 1
ATOM 1541 O O . GLN A 1 201 ? -8.817 -1.705 -9.239 1.00 94.75 201 GLN A O 1
ATOM 1546 N N . SER A 1 202 ? -8.715 -3.385 -10.732 1.00 95.94 202 SER A N 1
ATOM 1547 C CA . SER A 1 202 ? -9.134 -2.568 -11.869 1.00 95.94 202 SER A CA 1
ATOM 1548 C C . SER A 1 202 ? -10.450 -3.053 -12.461 1.00 95.94 202 SER A C 1
ATOM 1550 O O . SER A 1 202 ? -10.706 -4.245 -12.564 1.00 95.94 202 SER A O 1
ATOM 1552 N N . PHE A 1 203 ? -11.276 -2.121 -12.923 1.00 97.19 203 PHE A N 1
ATOM 1553 C CA . PHE A 1 203 ? -12.386 -2.414 -13.828 1.00 97.19 203 PHE A CA 1
ATOM 1554 C C . PHE A 1 203 ? -12.275 -1.530 -15.070 1.00 97.19 203 PHE A C 1
ATOM 1556 O O . PHE A 1 203 ? -11.565 -0.522 -15.074 1.00 97.19 203 PHE A O 1
ATOM 1563 N N . PHE A 1 204 ? -12.974 -1.889 -16.138 1.00 97.50 204 PHE A N 1
ATOM 1564 C CA . PHE A 1 204 ? -12.876 -1.212 -17.419 1.00 97.50 204 PHE A CA 1
ATOM 1565 C C . PHE A 1 204 ? -14.187 -0.561 -17.832 1.00 97.50 204 PHE A C 1
ATOM 1567 O O . PHE A 1 204 ? -15.273 -1.105 -17.640 1.00 97.50 204 PHE A O 1
ATOM 1574 N N . THR A 1 205 ? -14.071 0.580 -18.498 1.00 95.00 205 THR A N 1
ATOM 1575 C CA . THR A 1 205 ? -15.135 1.136 -19.334 1.00 95.00 205 THR A CA 1
ATOM 1576 C C . THR A 1 205 ? -14.710 1.025 -20.788 1.00 95.00 205 THR A C 1
ATOM 1578 O O . THR A 1 205 ? -13.594 1.416 -21.135 1.00 95.00 205 THR A O 1
ATOM 1581 N N . VAL A 1 206 ? -15.596 0.501 -21.633 1.00 90.06 206 VAL A N 1
ATOM 1582 C CA . VAL A 1 206 ? -15.354 0.310 -23.068 1.00 90.06 206 VAL A CA 1
ATOM 1583 C C . VAL A 1 206 ? -16.431 1.059 -23.847 1.00 90.06 206 VAL A C 1
ATOM 1585 O O . VAL A 1 206 ? -17.611 0.711 -23.773 1.00 90.06 206 VAL A O 1
ATOM 1588 N N . GLY A 1 207 ? -16.019 2.082 -24.589 1.00 84.25 207 GLY A N 1
ATOM 1589 C CA . GLY A 1 207 ? -16.838 2.834 -25.538 1.00 84.25 207 GLY A CA 1
ATOM 1590 C C . GLY A 1 207 ? -16.208 2.849 -26.931 1.00 84.25 207 GLY A C 1
ATOM 1591 O O . GLY A 1 207 ? -15.119 2.322 -27.136 1.00 84.25 207 GLY A O 1
ATOM 1592 N N . GLU A 1 208 ? -16.902 3.451 -27.899 1.00 82.56 208 GLU A N 1
ATOM 1593 C CA . GLU A 1 208 ? -16.354 3.634 -29.255 1.00 82.56 208 GLU A CA 1
ATOM 1594 C C . GLU A 1 208 ? -15.156 4.595 -29.257 1.00 82.56 208 GLU A C 1
ATOM 1596 O O . GLU A 1 208 ? -14.204 4.384 -30.005 1.00 82.56 208 GLU A O 1
ATOM 1601 N N . ASP A 1 209 ? -15.186 5.605 -28.381 1.00 87.88 209 ASP A N 1
ATOM 1602 C CA . ASP A 1 209 ? -14.169 6.658 -28.311 1.00 87.88 209 ASP A CA 1
ATOM 1603 C C . ASP A 1 209 ? -13.024 6.343 -27.333 1.00 87.88 209 ASP A C 1
ATOM 1605 O O . ASP A 1 209 ? -11.904 6.821 -27.514 1.00 87.88 209 ASP A O 1
ATOM 1609 N N . GLU A 1 210 ? -13.287 5.567 -26.275 1.00 91.19 210 GLU A N 1
ATOM 1610 C CA . GLU A 1 210 ? -12.338 5.360 -25.177 1.00 91.19 210 GLU A CA 1
ATOM 1611 C C . GLU A 1 210 ? -12.447 3.953 -24.580 1.00 91.19 210 GLU A C 1
ATOM 1613 O O . GLU A 1 210 ? -13.537 3.438 -24.318 1.00 91.19 210 GLU A O 1
ATOM 1618 N N . VAL A 1 211 ? -11.285 3.363 -24.297 1.00 93.75 211 VAL A N 1
ATOM 1619 C CA . VAL A 1 211 ? -11.138 2.210 -23.409 1.00 93.75 211 VAL A CA 1
ATOM 1620 C C . VAL A 1 211 ? -10.266 2.641 -22.246 1.00 93.75 211 VAL A C 1
ATOM 1622 O O . VAL A 1 211 ? -9.150 3.119 -22.452 1.00 93.75 211 VAL A O 1
ATOM 1625 N N . ARG A 1 212 ? -10.770 2.479 -21.023 1.00 96.00 212 ARG A N 1
ATOM 1626 C CA . ARG A 1 212 ? -10.083 2.960 -19.825 1.00 96.00 212 ARG A CA 1
ATOM 1627 C C . ARG A 1 212 ? -10.181 1.979 -18.673 1.00 96.00 212 ARG A C 1
ATOM 1629 O O . ARG A 1 212 ? -11.248 1.427 -18.426 1.00 96.00 212 ARG A O 1
ATOM 1636 N N . ALA A 1 213 ? -9.062 1.821 -17.970 1.00 96.31 213 ALA A N 1
ATOM 1637 C CA . ALA A 1 213 ? -8.976 1.148 -16.682 1.00 96.31 213 ALA A CA 1
ATOM 1638 C C . ALA A 1 213 ? -9.227 2.147 -15.544 1.00 96.31 213 ALA A C 1
ATOM 1640 O O . ALA A 1 213 ? -8.714 3.271 -15.564 1.00 96.31 213 ALA A O 1
ATOM 1641 N N . TRP A 1 214 ? -9.994 1.722 -14.550 1.00 97.00 214 TRP A N 1
ATOM 1642 C CA . TRP A 1 214 ? -10.326 2.481 -13.354 1.00 97.00 214 TRP A CA 1
ATOM 1643 C C . TRP A 1 214 ? -9.928 1.682 -12.123 1.00 97.00 214 TRP A C 1
ATOM 1645 O O . TRP A 1 214 ? -10.332 0.532 -11.972 1.00 97.00 214 TRP A O 1
ATOM 1655 N N . THR A 1 215 ? -9.166 2.312 -11.238 1.00 96.44 215 THR A N 1
ATOM 1656 C CA . THR A 1 215 ? -8.716 1.711 -9.982 1.00 96.44 215 THR A CA 1
ATOM 1657 C C . THR A 1 215 ? -9.794 1.833 -8.913 1.00 96.44 215 THR A C 1
ATOM 1659 O O . THR A 1 215 ? -10.400 2.898 -8.755 1.00 96.44 215 THR A O 1
ATOM 1662 N N . VAL A 1 216 ? -10.012 0.762 -8.157 1.00 96.44 216 VAL A N 1
ATOM 1663 C CA . VAL A 1 216 ? -10.915 0.733 -7.005 1.00 96.44 216 VAL A CA 1
ATOM 1664 C C . VAL A 1 216 ? -10.376 -0.233 -5.945 1.00 96.44 216 VAL A C 1
ATOM 1666 O O . VAL A 1 216 ? -9.610 -1.136 -6.271 1.00 96.44 216 VAL A O 1
ATOM 1669 N N . GLU A 1 217 ? -10.742 -0.049 -4.679 1.00 95.56 217 GLU A N 1
ATOM 1670 C CA . GLU A 1 217 ? -10.413 -1.013 -3.622 1.00 95.56 217 GLU A CA 1
ATOM 1671 C C . GLU A 1 217 ? -11.120 -2.356 -3.861 1.00 95.56 217 GLU A C 1
ATOM 1673 O O . GLU A 1 217 ? -12.262 -2.411 -4.331 1.00 95.56 217 GLU A O 1
ATOM 1678 N N . ILE A 1 218 ? -10.448 -3.452 -3.514 1.00 95.69 218 ILE A N 1
ATOM 1679 C CA . ILE A 1 218 ? -11.033 -4.791 -3.519 1.00 95.69 218 ILE A CA 1
ATOM 1680 C C . ILE A 1 218 ? -12.227 -4.805 -2.562 1.00 95.69 218 ILE A C 1
ATOM 1682 O O . ILE A 1 218 ? -12.126 -4.408 -1.403 1.00 95.69 218 ILE A O 1
ATOM 1686 N N . GLY A 1 219 ? -13.370 -5.283 -3.053 1.00 95.50 219 GLY A N 1
ATOM 1687 C CA . GLY A 1 219 ? -14.624 -5.279 -2.297 1.00 95.50 219 GLY A CA 1
ATOM 1688 C C . GLY A 1 219 ? -15.515 -4.061 -2.551 1.00 95.50 219 GLY A C 1
ATOM 1689 O O . GLY A 1 219 ? -16.639 -4.031 -2.049 1.00 95.50 219 GLY A O 1
ATOM 1690 N N . ALA A 1 220 ? -15.069 -3.089 -3.351 1.00 97.19 220 ALA A N 1
ATOM 1691 C CA . ALA A 1 220 ? -15.883 -1.929 -3.678 1.00 97.19 220 ALA A CA 1
ATOM 1692 C C . ALA A 1 220 ? -17.158 -2.292 -4.448 1.00 97.19 220 ALA A C 1
ATOM 1694 O O . ALA A 1 220 ? -17.184 -3.132 -5.354 1.00 97.19 220 ALA A O 1
ATOM 1695 N N . THR A 1 221 ? -18.232 -1.595 -4.101 1.00 98.12 221 THR A N 1
ATOM 1696 C CA . THR A 1 221 ? -19.542 -1.760 -4.726 1.00 98.12 221 THR A CA 1
ATOM 1697 C C . THR A 1 221 ? -19.627 -1.047 -6.079 1.00 98.12 221 THR A C 1
ATOM 1699 O O . THR A 1 221 ? -18.902 -0.089 -6.355 1.00 98.12 221 THR A O 1
ATOM 1702 N N . ALA A 1 222 ? -20.569 -1.450 -6.936 1.00 97.38 222 ALA A N 1
ATOM 1703 C CA . ALA A 1 222 ? -20.793 -0.802 -8.231 1.00 97.38 222 ALA A CA 1
ATOM 1704 C C . ALA A 1 222 ? -21.033 0.726 -8.144 1.00 97.38 222 ALA A C 1
ATOM 1706 O O . ALA A 1 222 ? -20.504 1.452 -8.989 1.00 97.38 222 ALA A O 1
ATOM 1707 N N . PRO A 1 223 ? -21.768 1.270 -7.149 1.00 97.31 223 PRO A N 1
ATOM 1708 C CA . PRO A 1 223 ? -21.864 2.717 -6.950 1.00 97.31 223 PRO A CA 1
ATOM 1709 C C . PRO A 1 223 ? -20.540 3.387 -6.556 1.00 97.31 223 PRO A C 1
ATOM 1711 O O . PRO A 1 223 ? -20.304 4.535 -6.936 1.00 97.31 223 PRO A O 1
ATOM 1714 N N . GLU A 1 224 ? -19.687 2.715 -5.782 1.00 97.38 224 GLU A N 1
ATOM 1715 C CA . GLU A 1 224 ? -18.364 3.232 -5.409 1.00 97.38 224 GLU A CA 1
ATOM 1716 C C . GLU A 1 224 ? -17.434 3.268 -6.618 1.00 97.38 224 GLU A C 1
ATOM 1718 O O . GLU A 1 224 ? -16.849 4.316 -6.888 1.00 97.38 224 GLU A O 1
ATOM 1723 N N . ALA A 1 225 ? -17.411 2.193 -7.409 1.00 97.38 225 ALA A N 1
ATOM 1724 C CA . ALA A 1 225 ? -16.728 2.141 -8.697 1.00 97.38 225 ALA A CA 1
ATOM 1725 C C . ALA A 1 2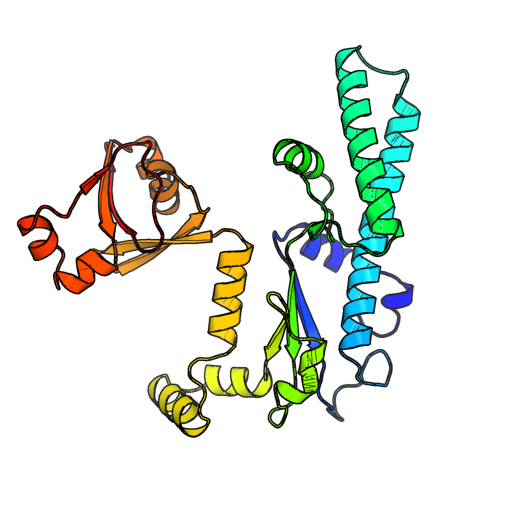25 ? -17.238 3.223 -9.666 1.00 97.38 225 ALA A C 1
ATOM 1727 O O . ALA A 1 225 ? -16.454 3.953 -10.258 1.00 97.38 225 ALA A O 1
ATOM 1728 N N . ALA A 1 226 ? -18.554 3.433 -9.772 1.00 96.88 226 ALA A N 1
ATOM 1729 C CA . ALA A 1 226 ? -19.104 4.534 -10.567 1.00 96.88 226 ALA A CA 1
ATOM 1730 C C . ALA A 1 226 ? -18.609 5.916 -10.091 1.00 96.88 226 ALA A C 1
ATOM 1732 O O . ALA A 1 226 ? -18.426 6.832 -10.894 1.00 96.88 226 ALA A O 1
ATOM 1733 N N . GLY A 1 227 ? -18.371 6.065 -8.786 1.00 96.81 227 GLY A N 1
ATOM 1734 C CA . GLY A 1 227 ? -17.837 7.284 -8.188 1.00 96.81 227 GLY A CA 1
ATOM 1735 C C . GLY A 1 227 ? -16.395 7.602 -8.577 1.00 96.81 227 GLY A C 1
ATOM 1736 O O . GLY A 1 227 ? -16.050 8.784 -8.579 1.00 96.81 227 GLY A O 1
ATOM 1737 N N . THR A 1 228 ? -15.582 6.598 -8.932 1.00 96.75 228 THR A N 1
ATOM 1738 C CA . THR A 1 228 ? -14.209 6.818 -9.423 1.00 96.75 228 THR A CA 1
ATOM 1739 C C . THR A 1 228 ? -14.205 7.413 -10.830 1.00 96.75 228 THR A C 1
ATOM 1741 O O . THR A 1 228 ? -13.314 8.195 -11.154 1.00 96.75 228 THR A O 1
ATOM 1744 N N . ILE A 1 229 ? -15.245 7.125 -11.623 1.00 95.25 229 ILE A N 1
ATOM 1745 C CA . ILE A 1 229 ? -15.479 7.736 -12.936 1.00 95.25 229 ILE A CA 1
ATOM 1746 C C . ILE A 1 229 ? -15.929 9.189 -12.772 1.00 95.25 229 ILE A C 1
ATOM 1748 O O . ILE A 1 229 ? -15.321 10.110 -13.318 1.00 95.25 229 ILE A O 1
ATOM 1752 N N . HIS A 1 230 ? -17.024 9.404 -12.035 1.00 94.88 230 HIS A N 1
ATOM 1753 C CA . HIS A 1 230 ? -17.540 10.739 -11.752 1.00 94.88 230 HIS A CA 1
ATOM 1754 C C . HIS A 1 230 ? -18.481 10.737 -10.542 1.00 94.88 230 HIS A C 1
ATOM 1756 O O . HIS A 1 230 ? -19.326 9.854 -10.384 1.00 94.88 230 HIS A O 1
ATOM 1762 N N . SER A 1 231 ? -18.422 11.790 -9.720 1.00 94.50 231 SER A N 1
ATOM 1763 C CA . SER A 1 231 ? -19.234 11.874 -8.495 1.00 94.50 231 SER A CA 1
ATOM 1764 C C . SER A 1 231 ? -20.754 11.833 -8.743 1.00 94.50 231 SER A C 1
ATOM 1766 O O . SER A 1 231 ? -21.497 11.292 -7.920 1.00 94.50 231 SER A O 1
ATOM 1768 N N . ASP A 1 232 ? -21.223 12.340 -9.886 1.00 95.81 232 ASP A N 1
ATOM 1769 C CA . ASP A 1 232 ? -22.646 12.302 -10.255 1.00 95.81 232 ASP A CA 1
ATOM 1770 C C . ASP A 1 232 ? -23.123 10.897 -10.632 1.00 95.81 232 A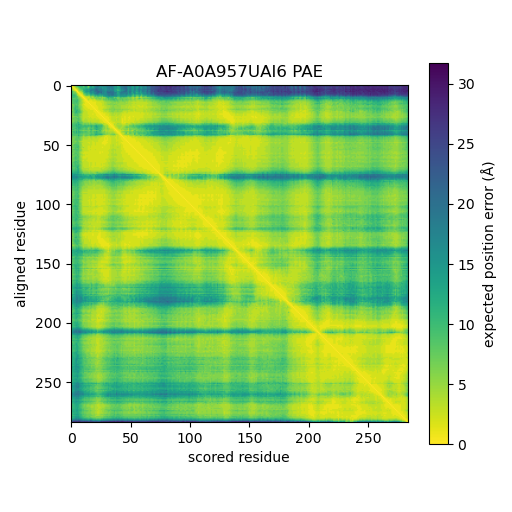SP A C 1
ATOM 1772 O O . ASP A 1 232 ? -24.263 10.550 -10.333 1.00 95.81 232 ASP A O 1
ATOM 1776 N N . LEU A 1 233 ? -22.252 10.049 -11.191 1.00 95.19 233 LEU A N 1
ATOM 1777 C CA . LEU A 1 233 ? -22.597 8.658 -11.496 1.00 95.19 233 LEU A CA 1
ATOM 1778 C C . LEU A 1 233 ? -22.872 7.865 -10.218 1.00 95.19 233 LEU A C 1
ATOM 1780 O O . LEU A 1 233 ? -23.795 7.056 -10.190 1.00 95.19 233 LEU A O 1
ATOM 1784 N N . ARG A 1 234 ? -22.133 8.146 -9.137 1.00 95.44 234 ARG A N 1
ATOM 1785 C CA . ARG A 1 234 ? -22.400 7.566 -7.812 1.00 95.44 234 ARG A CA 1
ATOM 1786 C C . ARG A 1 234 ? -23.737 8.035 -7.240 1.00 95.44 234 ARG A C 1
ATOM 1788 O O . ARG A 1 234 ? -24.508 7.218 -6.745 1.00 95.44 234 ARG A O 1
ATOM 1795 N N . LYS A 1 235 ? -24.024 9.342 -7.297 1.00 94.25 235 LYS A N 1
ATOM 1796 C CA . LYS A 1 235 ? -25.274 9.919 -6.757 1.00 94.25 235 LYS A CA 1
ATOM 1797 C C . LYS A 1 235 ? -26.505 9.452 -7.531 1.00 94.25 235 LYS A C 1
ATOM 1799 O O . LYS A 1 235 ? -27.514 9.101 -6.927 1.00 94.25 235 LYS A O 1
ATOM 1804 N N . GLY A 1 236 ? -26.399 9.442 -8.855 1.00 95.12 236 GLY A N 1
ATOM 1805 C CA . GLY A 1 236 ? -27.455 9.057 -9.782 1.00 95.12 236 GLY A CA 1
ATOM 1806 C C . GLY A 1 236 ? -27.532 7.559 -10.060 1.00 95.12 236 GLY A C 1
ATOM 1807 O O . GLY A 1 236 ? -28.333 7.165 -10.905 1.00 95.12 236 GLY A O 1
ATOM 1808 N N . PHE A 1 237 ? -26.713 6.724 -9.407 1.00 97.38 237 PHE A N 1
ATOM 1809 C CA . PHE A 1 237 ? -26.580 5.304 -9.733 1.00 97.38 237 PHE A CA 1
ATOM 1810 C C . PHE A 1 237 ? -27.928 4.571 -9.697 1.00 97.38 237 PHE A C 1
ATOM 1812 O O . PHE A 1 237 ? -28.615 4.532 -8.667 1.00 97.38 237 PHE A O 1
ATOM 1819 N N . ILE A 1 238 ? -28.265 3.918 -10.810 1.00 95.94 238 ILE A N 1
ATOM 1820 C CA . ILE A 1 238 ? -29.437 3.049 -10.935 1.00 95.94 238 ILE A CA 1
ATOM 1821 C C . ILE A 1 238 ? -28.989 1.586 -10.907 1.00 95.94 238 ILE A C 1
ATOM 1823 O O . ILE A 1 238 ? -29.421 0.832 -10.034 1.00 95.94 238 ILE A O 1
ATOM 1827 N N . ARG A 1 239 ? -28.150 1.193 -11.875 1.00 96.38 239 ARG A N 1
ATOM 1828 C CA . ARG A 1 239 ? -27.615 -0.164 -12.078 1.00 96.38 239 ARG A CA 1
ATOM 1829 C C . ARG A 1 239 ? -26.295 -0.100 -12.844 1.00 96.38 239 ARG A C 1
ATOM 1831 O O . ARG A 1 239 ? -26.053 0.869 -13.561 1.00 96.38 239 ARG A O 1
ATOM 1838 N N . ALA A 1 240 ? -25.498 -1.157 -12.760 1.00 96.44 240 ALA A N 1
ATOM 1839 C CA . ALA A 1 240 ? -24.357 -1.373 -13.641 1.00 96.44 240 ALA A CA 1
ATOM 1840 C C . ALA A 1 240 ? -24.662 -2.535 -14.587 1.00 96.44 240 ALA A C 1
ATOM 1842 O O . ALA A 1 240 ? -25.147 -3.579 -14.163 1.00 96.44 240 ALA A O 1
ATOM 1843 N N . GLU A 1 241 ? -24.405 -2.356 -15.874 1.00 95.06 241 GLU A N 1
ATOM 1844 C CA . GLU A 1 241 ? -24.283 -3.491 -16.781 1.00 95.06 241 GLU A CA 1
ATOM 1845 C C . GLU A 1 241 ? -22.842 -4.002 -16.704 1.00 95.06 241 GLU A C 1
ATOM 1847 O O . GLU A 1 241 ? -21.922 -3.190 -16.775 1.00 95.06 241 GLU A O 1
ATOM 1852 N N . THR A 1 242 ? -22.644 -5.310 -16.541 1.00 96.12 242 THR A N 1
ATOM 1853 C CA . THR A 1 242 ? -21.314 -5.907 -16.355 1.00 96.12 242 THR A CA 1
ATOM 1854 C C . THR A 1 242 ? -21.126 -7.194 -17.155 1.00 96.12 242 THR A C 1
ATOM 1856 O O . THR A 1 242 ? -22.072 -7.948 -17.403 1.00 96.12 242 THR A O 1
ATOM 1859 N N . VAL A 1 243 ? -19.884 -7.451 -17.544 1.00 96.69 243 VAL A N 1
ATOM 1860 C CA . VAL A 1 243 ? -19.366 -8.735 -18.025 1.00 96.69 243 VAL A CA 1
ATOM 1861 C C . VAL A 1 243 ? -17.914 -8.843 -17.576 1.00 96.69 243 VAL A C 1
ATOM 1863 O O . VAL A 1 243 ? -17.224 -7.826 -17.543 1.00 96.69 243 VAL A O 1
ATOM 1866 N N . SER A 1 244 ? -17.431 -10.044 -17.255 1.00 96.31 244 SER A N 1
ATOM 1867 C CA . SER A 1 244 ? -16.007 -10.191 -16.942 1.00 96.31 244 SER A CA 1
ATOM 1868 C C . SER A 1 244 ? -15.145 -10.041 -18.200 1.00 96.31 244 SER A C 1
ATOM 1870 O O . SER A 1 244 ? -15.593 -10.318 -19.320 1.00 96.31 244 SER A O 1
ATOM 1872 N N . TYR A 1 245 ? -13.886 -9.637 -18.025 1.00 95.12 245 TYR A N 1
ATOM 1873 C CA . TYR A 1 245 ? -12.908 -9.579 -19.113 1.00 95.12 245 TYR A CA 1
ATOM 1874 C C . TYR A 1 245 ? -12.849 -10.892 -19.911 1.00 95.12 245 TYR A C 1
ATOM 1876 O O . TYR A 1 245 ? -13.003 -10.880 -21.133 1.00 95.12 245 TYR A O 1
ATOM 1884 N N . ASP A 1 246 ? -12.723 -12.029 -19.223 1.00 94.25 246 ASP A N 1
ATOM 1885 C CA . ASP A 1 246 ? -12.614 -13.347 -19.858 1.00 94.25 246 ASP A CA 1
ATOM 1886 C C . ASP A 1 246 ? -13.849 -13.699 -20.695 1.00 94.25 246 ASP A C 1
ATOM 1888 O O . ASP A 1 246 ? -13.736 -14.224 -21.806 1.00 94.25 246 ASP A O 1
ATOM 1892 N N . GLU A 1 247 ? -15.048 -13.383 -20.194 1.00 94.44 247 GLU A N 1
ATOM 1893 C CA . GLU A 1 247 ? -16.297 -13.609 -20.921 1.00 94.44 247 GLU A CA 1
ATOM 1894 C C . GLU A 1 247 ? -16.391 -12.729 -22.172 1.00 94.44 247 GLU A C 1
ATOM 1896 O O . GLU A 1 247 ? -16.867 -13.193 -23.214 1.00 94.44 247 GLU A O 1
ATOM 1901 N N . LEU A 1 248 ? -15.926 -11.478 -22.090 1.00 94.00 248 LEU A N 1
ATOM 1902 C CA . LEU A 1 248 ? -15.876 -10.570 -23.230 1.00 94.00 248 LEU A CA 1
ATOM 1903 C C . LEU A 1 248 ? -14.888 -11.058 -24.294 1.00 94.00 248 LEU A C 1
ATOM 1905 O O . LEU A 1 248 ? -15.249 -11.122 -25.471 1.00 94.00 248 LEU A O 1
ATOM 1909 N N . VAL A 1 249 ? -13.672 -11.430 -23.890 1.00 94.38 249 VAL A N 1
ATOM 1910 C CA . VAL A 1 249 ? -12.635 -11.932 -24.801 1.00 94.38 249 VAL A CA 1
ATOM 1911 C C . VAL A 1 249 ? -13.091 -13.224 -25.477 1.00 94.38 249 VAL A C 1
ATOM 1913 O O . VAL A 1 249 ? -12.992 -13.340 -26.698 1.00 94.38 249 VAL A O 1
ATOM 1916 N N . ALA A 1 250 ? -13.682 -14.159 -24.727 1.00 94.38 250 ALA A N 1
ATOM 1917 C CA . ALA A 1 250 ? -14.203 -15.411 -25.276 1.00 94.38 250 ALA A CA 1
ATOM 1918 C C . ALA A 1 250 ? -15.361 -15.202 -26.270 1.00 94.38 250 ALA A C 1
ATOM 1920 O O . ALA A 1 250 ? -15.517 -15.977 -27.214 1.00 94.38 250 ALA A O 1
ATOM 1921 N N . ALA A 1 251 ? -16.184 -14.167 -26.076 1.00 92.62 251 ALA A N 1
ATOM 1922 C CA . ALA A 1 251 ? -17.264 -13.815 -26.998 1.00 92.62 251 ALA A CA 1
ATOM 1923 C C . ALA A 1 251 ? -16.788 -12.981 -28.206 1.00 92.62 251 ALA A C 1
ATOM 1925 O O . ALA A 1 251 ? -17.511 -12.868 -29.197 1.00 92.62 251 ALA A O 1
ATOM 1926 N N . GLY A 1 252 ? -15.605 -12.365 -28.130 1.00 91.25 252 GLY A N 1
ATOM 1927 C CA . GLY A 1 252 ? -14.988 -11.552 -29.181 1.00 91.25 252 GLY A CA 1
ATOM 1928 C C . GLY A 1 252 ? -15.567 -10.141 -29.356 1.00 91.25 252 GLY A C 1
ATOM 1929 O O . GLY A 1 252 ? -14.933 -9.302 -29.990 1.00 91.25 252 GLY A O 1
ATOM 1930 N N . SER A 1 253 ? -16.756 -9.841 -28.815 1.00 90.00 253 SER A N 1
ATOM 1931 C CA . SER A 1 253 ? -17.316 -8.480 -28.799 1.00 90.00 253 SER A CA 1
ATOM 1932 C C . SER A 1 253 ? -18.438 -8.304 -27.771 1.00 90.00 253 SER A C 1
ATOM 1934 O O . SER A 1 253 ? -19.172 -9.247 -27.469 1.00 90.00 253 SER A O 1
ATOM 1936 N N . LEU A 1 254 ? -18.663 -7.064 -27.314 1.00 87.31 254 LEU A N 1
ATOM 1937 C CA . LEU A 1 254 ? -19.795 -6.717 -26.438 1.00 87.31 254 LEU A CA 1
ATOM 1938 C C . LEU A 1 254 ? -21.158 -7.025 -27.077 1.00 87.31 254 LEU A C 1
ATOM 1940 O O . LEU A 1 254 ? -22.111 -7.382 -26.382 1.00 87.31 254 LEU A O 1
ATOM 1944 N N . ALA A 1 255 ? -21.267 -6.892 -28.402 1.00 89.31 255 ALA A N 1
ATOM 1945 C CA . ALA A 1 255 ? -22.486 -7.236 -29.126 1.00 89.31 255 ALA A CA 1
ATOM 1946 C C . ALA A 1 255 ? -22.806 -8.732 -28.994 1.00 89.31 255 ALA A C 1
ATOM 1948 O O . ALA A 1 255 ? -23.965 -9.105 -28.812 1.00 89.31 255 ALA A O 1
ATOM 1949 N N . GLU A 1 256 ? -21.781 -9.579 -29.045 1.00 92.75 256 GLU A N 1
ATOM 1950 C CA . GLU A 1 256 ? -21.932 -11.023 -28.926 1.00 92.75 256 GLU A CA 1
ATOM 1951 C C . GLU A 1 256 ? -22.203 -11.453 -27.478 1.00 92.75 256 GLU A C 1
ATOM 1953 O O . GLU A 1 256 ? -23.108 -12.252 -27.244 1.00 92.75 256 GLU A O 1
ATOM 1958 N N . VAL A 1 257 ? -21.548 -10.827 -26.491 1.00 91.81 257 VAL A N 1
ATOM 1959 C CA . VAL A 1 257 ? -21.873 -11.000 -25.059 1.00 91.81 257 VAL A CA 1
ATOM 1960 C C . VAL A 1 257 ? -23.361 -10.742 -24.791 1.00 91.81 257 VAL A C 1
ATOM 1962 O O . VAL A 1 257 ? -24.027 -11.538 -24.123 1.00 91.81 257 VAL A O 1
ATOM 1965 N N . LYS A 1 258 ? -23.907 -9.644 -25.336 1.00 89.25 258 LYS A N 1
ATOM 1966 C CA . LYS A 1 258 ? -25.326 -9.284 -25.182 1.00 89.25 258 LYS A CA 1
ATOM 1967 C C . LYS A 1 258 ? -26.256 -10.314 -25.824 1.00 89.25 258 LYS A C 1
ATOM 1969 O O . LYS A 1 258 ? -27.258 -10.674 -25.213 1.00 89.25 258 LYS A O 1
ATOM 1974 N N . LYS A 1 259 ? -25.926 -10.828 -27.015 1.00 91.25 259 LYS A N 1
ATOM 1975 C CA . LYS A 1 259 ? -26.709 -11.895 -27.673 1.00 91.25 259 LYS A CA 1
ATOM 1976 C C . LYS A 1 259 ? -26.681 -13.210 -26.896 1.00 91.25 259 LYS A C 1
ATOM 1978 O O . LYS A 1 259 ? -27.691 -13.902 -26.851 1.00 91.25 259 LYS A O 1
ATOM 1983 N N . GLN A 1 260 ? -25.548 -13.533 -26.274 1.00 91.00 260 GLN A N 1
ATOM 1984 C CA . GLN A 1 260 ? -25.387 -14.716 -25.424 1.00 91.00 260 GLN A CA 1
ATOM 1985 C C . GLN A 1 260 ? -26.049 -14.562 -24.044 1.00 91.00 260 GLN A C 1
ATOM 1987 O O . GLN A 1 260 ? -26.061 -15.516 -23.271 1.00 91.00 260 GLN A O 1
ATOM 1992 N N . GLY A 1 261 ? -26.583 -13.380 -23.711 1.00 87.19 261 GLY A N 1
ATOM 1993 C CA . GLY A 1 261 ? -27.219 -13.115 -22.418 1.00 87.19 261 GLY A CA 1
ATOM 1994 C C . GLY A 1 261 ? -26.242 -13.055 -21.240 1.00 87.19 261 GLY A C 1
ATOM 1995 O O . GLY A 1 261 ? -26.671 -13.167 -20.096 1.00 87.19 261 GLY A O 1
ATOM 1996 N N . LYS A 1 262 ? -24.940 -12.878 -21.503 1.00 87.81 262 LYS A N 1
ATOM 1997 C CA . LYS A 1 262 ? -23.891 -12.808 -20.471 1.00 87.81 262 LYS A CA 1
ATOM 1998 C C . LYS A 1 262 ? -23.676 -11.401 -19.906 1.00 87.81 262 LYS A C 1
ATOM 2000 O O . LYS A 1 262 ? -22.954 -11.241 -18.932 1.00 87.81 262 LYS A O 1
ATOM 2005 N N . PHE A 1 263 ? -24.307 -10.385 -20.499 1.00 90.94 263 PHE A N 1
ATOM 2006 C CA . PHE A 1 263 ? -24.243 -9.008 -20.008 1.00 90.94 263 PHE A CA 1
ATOM 2007 C C . PHE A 1 263 ? -25.225 -8.832 -18.846 1.00 90.94 263 PHE A C 1
ATOM 2009 O O . PHE A 1 263 ? -26.432 -8.669 -19.053 1.00 90.94 263 PHE A O 1
ATOM 2016 N N . ARG A 1 264 ? -24.711 -8.951 -17.622 1.00 94.06 264 ARG A N 1
ATOM 2017 C CA . ARG A 1 264 ? -25.496 -8.958 -16.385 1.00 94.06 264 ARG A CA 1
ATOM 2018 C C . ARG A 1 264 ? -25.916 -7.541 -16.010 1.00 94.06 264 ARG A C 1
ATOM 2020 O O . ARG A 1 264 ? -25.217 -6.577 -16.304 1.00 94.06 264 ARG A O 1
ATOM 2027 N N . LEU A 1 265 ? -27.071 -7.422 -15.357 1.00 95.88 265 LEU A N 1
ATOM 2028 C CA . LEU A 1 265 ? -27.583 -6.166 -14.808 1.00 95.88 265 LEU A CA 1
ATOM 2029 C C . LEU A 1 265 ? -27.511 -6.225 -13.290 1.00 95.88 265 LEU A C 1
ATOM 2031 O O . LEU A 1 265 ? -28.340 -6.873 -12.652 1.00 95.88 265 LEU A O 1
ATOM 2035 N N . GLU A 1 266 ? -26.560 -5.494 -12.738 1.00 97.31 266 GLU A N 1
ATOM 2036 C CA . GLU A 1 266 ? -26.204 -5.539 -11.333 1.00 97.31 266 GLU A CA 1
ATOM 2037 C C . GLU A 1 266 ? -26.704 -4.318 -10.559 1.00 97.31 266 GLU A C 1
ATOM 2039 O O . GLU A 1 266 ? -26.827 -3.199 -11.075 1.00 97.31 266 GLU A O 1
ATOM 2044 N N . GLY A 1 267 ? -27.064 -4.572 -9.302 1.00 95.75 267 GLY A N 1
ATOM 2045 C CA . GLY A 1 267 ? -27.612 -3.581 -8.381 1.00 95.75 267 GLY A CA 1
ATOM 2046 C C . GLY A 1 267 ? -26.543 -2.838 -7.580 1.00 95.75 267 GLY A C 1
ATOM 2047 O O . GLY A 1 267 ? -25.352 -2.911 -7.859 1.00 95.75 267 GLY A O 1
ATOM 2048 N N . LYS A 1 268 ? -26.990 -2.119 -6.546 1.00 96.12 268 LYS A N 1
ATOM 2049 C CA . LYS A 1 268 ? -26.114 -1.328 -5.664 1.00 96.12 268 LYS A CA 1
ATOM 2050 C C . LYS A 1 268 ? -25.191 -2.179 -4.788 1.00 96.12 268 LYS A C 1
ATOM 2052 O O . LYS A 1 268 ? -24.107 -1.724 -4.465 1.00 96.12 268 LYS A O 1
ATOM 2057 N N . GLU A 1 269 ? -25.617 -3.393 -4.452 1.00 96.62 269 GLU A N 1
ATOM 2058 C CA . GLU A 1 269 ? -24.872 -4.323 -3.591 1.00 96.62 269 GLU A CA 1
ATOM 2059 C C . GLU A 1 269 ? -23.854 -5.174 -4.363 1.00 96.62 269 GLU A C 1
ATOM 2061 O O . GLU A 1 269 ? -23.181 -6.014 -3.773 1.00 96.62 269 GLU A O 1
ATOM 2066 N N . TYR A 1 270 ? -23.767 -5.019 -5.689 1.00 97.88 270 TYR A N 1
ATOM 2067 C CA . TYR A 1 270 ? -22.804 -5.779 -6.476 1.00 97.88 270 TYR A CA 1
ATOM 2068 C C . TYR A 1 270 ? -21.392 -5.321 -6.153 1.00 97.88 270 TYR A C 1
ATOM 2070 O O . TYR A 1 270 ? -21.073 -4.142 -6.306 1.00 97.88 270 TYR A O 1
ATOM 2078 N N . VAL A 1 271 ? -20.564 -6.272 -5.738 1.00 97.94 271 VAL A N 1
ATOM 2079 C CA . VAL A 1 271 ? -19.133 -6.082 -5.533 1.00 97.94 271 VAL A CA 1
ATOM 2080 C C . VAL A 1 271 ? -18.440 -6.262 -6.874 1.00 97.94 271 VAL A C 1
ATOM 2082 O O . VAL A 1 271 ? -18.514 -7.338 -7.472 1.00 97.94 271 VAL A O 1
ATOM 2085 N N . VAL A 1 272 ? -17.777 -5.207 -7.338 1.00 97.38 272 VAL A N 1
ATOM 2086 C CA . VAL A 1 272 ? -17.041 -5.224 -8.603 1.00 97.38 272 VAL A CA 1
ATOM 2087 C C . VAL A 1 272 ? -15.918 -6.245 -8.514 1.00 97.38 272 VAL A C 1
ATOM 2089 O O . VAL A 1 272 ? -15.239 -6.337 -7.492 1.00 97.38 272 VAL A O 1
ATOM 2092 N N . GLN A 1 273 ? -15.736 -7.024 -9.573 1.00 97.06 273 GLN A N 1
ATOM 2093 C CA . GLN A 1 273 ? -14.641 -7.983 -9.677 1.00 97.06 273 GLN A CA 1
ATOM 2094 C C . GLN A 1 273 ? -13.506 -7.399 -10.518 1.00 97.06 273 GLN A C 1
ATOM 2096 O O . GLN A 1 273 ? -13.734 -6.531 -11.366 1.00 97.06 273 GLN A O 1
ATOM 2101 N N . ASP A 1 274 ? -12.283 -7.869 -10.278 1.00 95.88 274 ASP A N 1
ATOM 2102 C CA . ASP A 1 274 ? -11.138 -7.464 -11.088 1.00 95.88 274 ASP A CA 1
ATOM 2103 C C . ASP A 1 274 ? -11.363 -7.826 -12.565 1.00 95.88 274 ASP A C 1
ATOM 2105 O O . ASP A 1 274 ? -11.843 -8.910 -12.908 1.00 95.88 274 ASP A O 1
ATOM 2109 N N . GLY A 1 275 ? -11.073 -6.873 -13.443 1.00 96.06 275 GLY A N 1
ATOM 2110 C CA . GLY A 1 275 ? -11.282 -6.982 -14.881 1.00 96.06 275 GLY A CA 1
ATOM 2111 C C . GLY A 1 275 ? -12.734 -6.870 -15.354 1.00 96.06 275 GLY A C 1
ATOM 2112 O O . GLY A 1 275 ? -12.988 -7.046 -16.547 1.00 96.06 275 GLY A O 1
ATOM 2113 N N . ASP A 1 276 ? -13.700 -6.562 -14.484 1.00 97.44 276 ASP A N 1
ATOM 2114 C CA . ASP A 1 276 ? -15.078 -6.319 -14.922 1.00 97.44 276 ASP A CA 1
ATOM 2115 C C . ASP A 1 276 ? -15.144 -5.191 -15.960 1.00 97.44 276 ASP A C 1
ATOM 2117 O O . ASP A 1 276 ? -14.545 -4.130 -15.800 1.00 97.44 276 ASP A O 1
ATOM 2121 N N . VAL A 1 277 ? -15.933 -5.388 -17.014 1.00 97.06 277 VAL A N 1
ATOM 2122 C CA . VAL A 1 277 ? -16.262 -4.353 -17.996 1.00 97.06 277 VAL A CA 1
ATOM 2123 C C . VAL A 1 277 ? -17.627 -3.780 -17.649 1.00 97.06 277 VAL A C 1
ATOM 2125 O O . VAL A 1 277 ? -18.656 -4.422 -17.872 1.00 97.06 277 VAL A O 1
ATOM 2128 N N . LEU A 1 278 ? -17.633 -2.561 -17.109 1.00 96.38 278 LEU A N 1
ATOM 2129 C CA . LEU A 1 278 ? -18.822 -1.899 -16.587 1.00 96.38 278 LEU A CA 1
ATOM 2130 C C . LEU A 1 278 ? -19.366 -0.833 -17.541 1.00 96.38 278 LEU A C 1
ATOM 2132 O O . LEU A 1 278 ? -18.634 -0.010 -18.091 1.00 96.38 278 LEU A O 1
ATOM 2136 N N . ASN A 1 279 ? -20.692 -0.788 -17.653 1.00 94.50 279 ASN A N 1
ATOM 2137 C CA . ASN A 1 279 ? -21.432 0.347 -18.192 1.00 94.50 279 ASN A CA 1
ATOM 2138 C C . ASN A 1 279 ? -22.453 0.839 -17.156 1.00 94.50 279 ASN A C 1
ATOM 2140 O O . ASN A 1 279 ? -23.391 0.126 -16.791 1.00 94.50 279 ASN A O 1
ATOM 2144 N N . ILE A 1 280 ? -22.274 2.067 -16.669 1.00 95.25 280 ILE A N 1
ATOM 2145 C CA . ILE A 1 280 ? -23.067 2.610 -15.562 1.00 95.25 280 ILE A CA 1
ATOM 2146 C C . ILE A 1 280 ? -24.356 3.251 -16.082 1.00 95.25 280 ILE A C 1
ATOM 2148 O O . ILE A 1 280 ? -24.337 4.181 -16.888 1.00 95.25 280 ILE A O 1
ATOM 2152 N N . ARG A 1 281 ? -25.504 2.793 -15.572 1.00 93.75 281 ARG A N 1
ATOM 2153 C CA . ARG A 1 281 ? -26.812 3.422 -15.790 1.00 93.75 281 ARG A CA 1
ATOM 2154 C C . ARG A 1 281 ? -27.108 4.365 -14.629 1.00 93.75 281 ARG A C 1
ATOM 2156 O O . ARG A 1 281 ? -27.178 3.930 -13.478 1.00 93.75 281 ARG A O 1
ATOM 2163 N N . PHE A 1 282 ? -27.334 5.637 -14.932 1.00 92.62 282 PHE A N 1
ATOM 2164 C CA . PHE A 1 282 ? -27.595 6.673 -13.937 1.00 92.62 282 PHE A CA 1
ATOM 2165 C C . PHE A 1 282 ? -28.732 7.602 -14.371 1.00 92.62 282 PHE A C 1
ATOM 2167 O O . PHE A 1 282 ? -29.058 7.676 -15.557 1.00 92.62 282 PHE A O 1
ATOM 2174 N N . ASN A 1 283 ? -29.341 8.289 -13.404 1.00 88.00 283 ASN A N 1
ATOM 2175 C CA . ASN A 1 283 ? -30.255 9.402 -13.648 1.00 88.00 283 ASN A CA 1
ATOM 2176 C C . ASN A 1 283 ? -29.599 10.716 -13.208 1.00 88.00 283 ASN A C 1
ATOM 2178 O O . ASN A 1 283 ? -28.898 10.725 -12.195 1.00 88.00 283 ASN A O 1
ATOM 2182 N N . LEU A 1 284 ? -29.846 11.792 -13.956 1.00 60.94 284 LEU A N 1
ATOM 2183 C CA . LEU A 1 284 ? -29.412 13.155 -13.622 1.00 60.94 284 LEU A CA 1
ATOM 2184 C C . LEU A 1 284 ? -30.386 13.837 -12.655 1.00 60.94 284 LEU A C 1
ATOM 2186 O O . LEU A 1 284 ? -31.610 13.585 -12.771 1.00 60.94 284 LEU A O 1
#

Solvent-accessible surface area (backbone atoms only — not comparable to full-atom values): 16152 Å² total; per-residue (Å²): 125,85,45,74,57,22,95,76,68,50,79,52,69,73,58,45,55,55,58,47,72,46,81,58,46,77,48,77,36,58,53,58,92,52,96,90,54,85,50,66,74,79,57,86,46,44,70,58,52,51,53,55,54,51,51,54,33,34,55,52,35,49,56,53,48,50,58,49,50,55,53,48,63,79,39,64,92,48,77,54,75,64,55,38,50,54,50,50,55,51,48,53,52,49,52,55,52,45,58,38,42,77,69,76,39,48,50,55,82,49,96,70,54,73,71,54,48,63,71,47,66,84,69,48,53,56,30,49,34,51,62,42,38,32,42,33,30,42,87,87,61,56,70,80,83,44,50,95,69,51,53,103,50,25,45,80,36,39,59,65,60,53,57,54,47,72,72,44,54,74,69,57,32,53,54,51,29,59,77,71,73,42,94,66,64,62,66,63,53,53,53,50,50,50,33,56,71,69,42,41,36,39,31,30,39,79,57,98,91,46,76,46,81,42,77,41,55,68,72,38,28,41,37,57,53,34,33,69,78,36,64,62,43,30,76,22,50,66,35,33,36,34,35,46,46,68,59,36,61,75,47,71,34,71,71,46,25,50,74,72,65,57,56,40,81,36,50,67,84,37,57,55,51,74,44,24,38,48,47,81,41,59,54,134

Mean predicted aligned error: 6.91 Å

Sequence (284 aa):
GFGKGAAKAGIGGPLLNAMAANDALLLVVRAFEDENVLHSDDTINPARDLATMESELILNDMTIIDRRLERLNGQKNRGTPEERKQMAVEEELLNRLMAALDEEKPLRDVEVSEAERKLLGGFGLLSLKPMLRVINAGDDANEADFADLLDERTFLLRGRLEAEIAQMAPADAAEFLADFGIDEPGLSRAIRFCYDMLGLQSFFTVGEDEVRAWTVEIGATAPEAAGTIHSDLRKGFIRAETVSYDELVAAGSLAEVKKQGKFRLEGKEYVVQDGDVLNIRFNL

Secondary structure (DSSP, 8-state):
---TTHHHH-S-HHHHHHHHHSSSEEEEEEES--TTS--TTSS--HHHHHHHHHHHHHHHHHHHHHHHHHHHHHHTT-S-HHHHHHHHHHHHHHHHHHHHHHTT--GGGS---HHHHHHHTTT--STTS-EEEEEEE-TT--GGGGGGG-BTTEEEE-HHHHHHHTTS-HHHHHHHHHHTT-SS-HHHHHHHHHHHHTTEEEEEEE-SS-EEEEEEETT-BHHHHHHHH-HHHHHTEEEEEEE-HHHHHHHSSHHHHHHTT--EEE-TTPBPPTT-EEEEEE--

Radius of gyration: 24.31 Å; Cα contacts (8 Å, |Δi|>4): 362; chains: 1; bounding box: 63×33×67 Å

Nearest PDB structures (foldseek):
  5ee3-assembly1_A  TM=8.483E-01  e=1.316E-24  Oryza sativa Japonica Group
  5ee1-assembly1_A  TM=8.440E-01  e=1.240E-24  Oryza sativa Japonica Group
  5ee9-assembly2_B  TM=8.433E-01  e=2.932E-23  Oryza sativa Japonica Group
  1jal-assembly2_B  TM=8.569E-01  e=1.228E-22  Haemophilus influenzae
  2dby-assembly1_A  TM=8.515E-01  e=1.559E-22  Thermus thermophilus HB8